Protein AF-A0A151S9Y1-F1 (afdb_monomer)

Secondary structure (DSSP, 8-state):
---SGGG-EEETTEEE---EEE-TTHHHHHHHHHHHHHHTT-S--HHHHHHHHHHHH--SHHHHHHHHHTTSEEESS-HHHHHHHHHHHHHHHHSPPP--S-S-HHHHHHHHHHHHHHHHHHHHHHHHHHHHHHHHHHHHHHHHHHHHHHHHHHHHHHHHHHS---SSS----S--------------

Foldseek 3Di:
DDDDLVQFDDDDHDTDAAADEDDPCVLVVLLVLQVVLVPPPDPDSSSLVNLVVVLVQQQDLVSQVVCVVVNSYHYPDRSVVVSVSSVVVCVVSVPPDPDDPDDDPVVVVVVVVVVVVVVVVVVVVVVVVVVVVVVVVVVVVVVVVVVVVVVVVVVVVVVPVVDDPPDPDDPPDPDDDDDDDDDDDDDD

Organism: Cajanus cajan (NCBI:txid3821)

Structure (mmCIF, N/CA/C/O backbone):
data_AF-A0A151S9Y1-F1
#
_entry.id   AF-A0A151S9Y1-F1
#
loop_
_atom_site.group_PDB
_atom_site.id
_atom_site.type_symbol
_atom_site.label_atom_id
_atom_site.label_alt_id
_atom_site.label_comp_id
_atom_site.label_asym_id
_atom_site.label_entity_id
_atom_site.label_seq_id
_atom_site.pdbx_PDB_ins_code
_atom_site.Cartn_x
_atom_site.Cartn_y
_atom_site.Cartn_z
_atom_site.occupancy
_atom_site.B_iso_or_equiv
_atom_site.auth_seq_id
_atom_site.auth_comp_id
_atom_site.auth_asym_id
_atom_site.auth_atom_id
_atom_site.pdbx_PDB_model_num
ATOM 1 N N . VAL A 1 1 ? -2.161 15.646 -21.518 1.00 41.97 1 VAL A N 1
ATOM 2 C CA . VAL A 1 1 ? -1.540 14.415 -20.974 1.00 41.97 1 VAL A CA 1
ATOM 3 C C . VAL A 1 1 ? -0.622 14.870 -19.864 1.00 41.97 1 VAL A C 1
ATOM 5 O O . VAL A 1 1 ? 0.488 15.2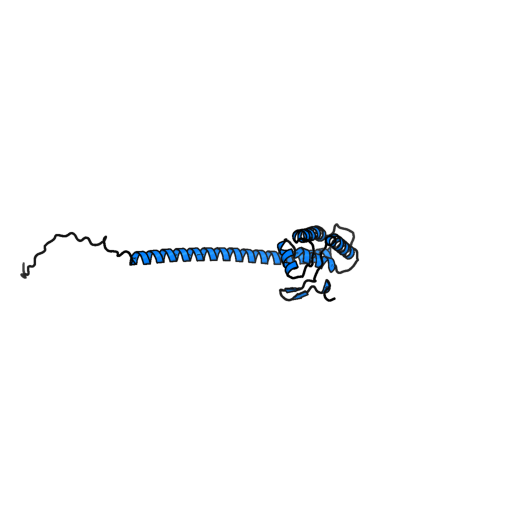87 -20.153 1.00 41.97 1 VAL A O 1
ATOM 8 N N . GLU A 1 2 ? -1.106 14.937 -18.629 1.00 46.38 2 GLU A N 1
ATOM 9 C CA . GLU A 1 2 ? -0.298 15.469 -17.529 1.00 46.38 2 GLU A CA 1
ATOM 10 C C . GLU A 1 2 ? -0.281 14.467 -16.382 1.00 46.38 2 GLU A C 1
ATOM 12 O O . GLU A 1 2 ? -1.310 14.202 -15.773 1.00 46.38 2 GLU A O 1
ATOM 17 N N . GLY A 1 3 ? 0.895 13.890 -16.128 1.00 56.66 3 GLY A N 1
ATOM 18 C CA . GLY A 1 3 ? 1.142 13.035 -14.968 1.00 56.66 3 GLY A CA 1
ATOM 19 C C . GLY A 1 3 ? 1.708 11.664 -15.320 1.00 56.66 3 GLY A C 1
ATOM 20 O O . GLY A 1 3 ? 0.972 10.690 -15.419 1.00 56.66 3 GLY A O 1
ATOM 21 N N . GLY A 1 4 ? 3.027 11.589 -15.518 1.00 68.38 4 GLY A N 1
ATOM 22 C CA . GLY A 1 4 ? 3.767 10.323 -15.505 1.00 68.38 4 GLY A CA 1
ATOM 23 C C . GLY A 1 4 ? 4.300 10.013 -14.103 1.00 68.38 4 GLY A C 1
ATOM 24 O O . GLY A 1 4 ? 3.941 10.663 -13.133 1.00 68.38 4 GLY A O 1
ATOM 25 N N . ILE A 1 5 ? 5.242 9.083 -13.971 1.00 70.38 5 ILE A N 1
ATOM 26 C CA . ILE A 1 5 ? 5.834 8.722 -12.661 1.00 70.38 5 ILE A CA 1
ATOM 27 C C . ILE A 1 5 ? 6.517 9.919 -11.964 1.00 70.38 5 ILE A C 1
ATOM 29 O O . ILE A 1 5 ? 6.645 9.948 -10.743 1.00 70.38 5 ILE A O 1
ATOM 33 N N . SER A 1 6 ? 6.898 10.946 -12.725 1.00 68.38 6 SER A N 1
ATOM 34 C CA . SER A 1 6 ? 7.419 12.219 -12.218 1.00 68.38 6 SER A CA 1
ATOM 35 C C . SER A 1 6 ? 6.385 13.097 -11.501 1.00 68.38 6 SER A C 1
ATOM 37 O O . SER A 1 6 ? 6.775 14.085 -10.883 1.00 68.38 6 SER A O 1
ATOM 39 N N . SER A 1 7 ? 5.089 12.774 -11.559 1.00 71.44 7 SER A N 1
ATOM 40 C CA . SER A 1 7 ? 4.048 13.514 -10.837 1.00 71.44 7 SER A CA 1
ATOM 41 C C . SER A 1 7 ? 3.841 13.040 -9.402 1.00 71.44 7 SER A C 1
ATOM 43 O O . SER A 1 7 ? 3.013 13.627 -8.709 1.00 71.44 7 SER A O 1
ATOM 45 N N . ILE A 1 8 ? 4.584 12.023 -8.943 1.00 77.19 8 ILE A N 1
ATOM 46 C CA . ILE A 1 8 ? 4.573 11.629 -7.533 1.00 77.19 8 ILE A CA 1
ATOM 47 C C . ILE A 1 8 ? 5.149 12.782 -6.711 1.00 77.19 8 ILE A C 1
ATOM 49 O O . ILE A 1 8 ? 6.334 13.104 -6.820 1.00 77.19 8 ILE A O 1
ATOM 53 N N . LYS A 1 9 ? 4.308 13.404 -5.886 1.00 79.00 9 LYS A N 1
ATOM 54 C CA . LYS A 1 9 ? 4.691 14.498 -4.987 1.00 79.00 9 LYS A CA 1
ATOM 55 C C . LYS A 1 9 ? 4.255 14.167 -3.571 1.00 79.00 9 LYS A C 1
ATOM 57 O O . LYS A 1 9 ? 3.211 13.553 -3.365 1.00 79.00 9 LYS A O 1
ATOM 62 N N . PHE A 1 10 ? 5.062 14.592 -2.613 1.00 79.75 10 PHE A N 1
ATOM 63 C CA . PHE A 1 10 ? 4.732 14.522 -1.201 1.00 79.75 10 PHE A CA 1
ATOM 64 C C . PHE A 1 10 ? 4.706 15.942 -0.660 1.00 79.75 10 PHE A C 1
ATOM 66 O O . PHE A 1 10 ? 5.723 16.631 -0.741 1.00 79.75 10 PHE A O 1
ATOM 73 N N . ASP A 1 11 ? 3.551 16.369 -0.166 1.00 83.31 11 ASP A N 1
ATOM 74 C CA . ASP A 1 11 ? 3.368 17.690 0.424 1.00 83.31 11 ASP A CA 1
ATOM 75 C C . ASP A 1 11 ? 2.753 17.527 1.810 1.00 83.31 11 ASP A C 1
ATOM 77 O O . ASP A 1 11 ? 1.651 16.996 1.937 1.00 83.31 11 ASP A O 1
ATOM 81 N N . GLU A 1 12 ? 3.511 17.913 2.837 1.00 81.38 12 GLU A N 1
ATOM 82 C CA . GLU A 1 12 ? 3.224 17.716 4.265 1.00 81.38 12 GLU A CA 1
ATOM 83 C C . GLU A 1 12 ? 2.801 16.280 4.644 1.00 81.38 12 GLU A C 1
ATOM 85 O O . GLU A 1 12 ? 3.632 15.478 5.076 1.00 81.38 12 GLU A O 1
ATOM 90 N N . PHE A 1 13 ? 1.513 15.963 4.479 1.00 76.38 13 PHE A N 1
ATOM 91 C CA . PHE A 1 13 ? 0.864 14.690 4.815 1.00 76.38 13 PHE A CA 1
ATOM 92 C C . PHE A 1 13 ? 0.061 14.082 3.649 1.00 76.38 13 PHE A C 1
ATOM 94 O O . PHE A 1 13 ? -0.611 13.067 3.829 1.00 76.38 13 PHE A O 1
ATOM 101 N N . ILE A 1 14 ? 0.120 14.679 2.455 1.00 79.25 14 ILE A N 1
ATOM 102 C CA . ILE A 1 14 ? -0.623 14.260 1.262 1.00 79.25 14 ILE A CA 1
ATOM 103 C C . ILE A 1 14 ? 0.356 13.692 0.228 1.00 79.25 14 ILE A C 1
ATOM 105 O O . ILE A 1 14 ? 1.333 14.334 -0.162 1.00 79.25 14 ILE A O 1
ATOM 109 N N . ILE A 1 15 ? 0.078 12.469 -0.233 1.00 83.81 15 ILE A N 1
ATOM 110 C CA . ILE A 1 15 ? 0.791 11.830 -1.345 1.00 83.81 15 ILE A CA 1
ATOM 111 C C . ILE A 1 15 ? -0.056 11.996 -2.607 1.00 83.81 15 ILE A C 1
ATOM 113 O O . ILE A 1 15 ? -1.175 11.492 -2.680 1.00 83.81 15 ILE A O 1
ATOM 117 N N . TYR A 1 16 ? 0.500 12.653 -3.622 1.00 83.00 16 TYR A N 1
ATOM 118 C CA . TYR A 1 16 ? -0.089 12.717 -4.956 1.00 83.00 16 TYR A CA 1
ATOM 119 C C . TYR A 1 16 ? 0.425 11.538 -5.774 1.00 83.00 16 TYR A C 1
ATOM 121 O O . TYR A 1 16 ? 1.632 11.418 -5.991 1.00 83.00 16 TYR A O 1
ATOM 129 N N . LEU A 1 17 ? -0.477 10.660 -6.211 1.00 86.56 17 LEU A N 1
ATOM 130 C CA . LEU A 1 17 ? -0.143 9.473 -6.997 1.00 86.56 17 LEU A CA 1
ATOM 131 C C . LEU A 1 17 ? -0.543 9.663 -8.465 1.00 86.56 17 LEU A C 1
ATOM 133 O O . LEU A 1 17 ? -1.569 10.284 -8.743 1.00 86.56 17 LEU A O 1
ATOM 137 N N . PRO A 1 18 ? 0.250 9.141 -9.416 1.00 84.44 18 PRO A N 1
ATOM 138 C CA . PRO A 1 18 ? -0.144 9.093 -10.812 1.00 84.44 18 PRO A CA 1
ATOM 139 C C . PRO A 1 18 ? -1.293 8.103 -10.985 1.00 84.44 18 PRO A C 1
ATOM 141 O O . PRO A 1 18 ? -1.332 7.056 -10.335 1.00 84.44 18 PRO A O 1
ATOM 144 N N . ARG A 1 19 ? -2.194 8.418 -11.914 1.00 87.31 19 ARG A N 1
ATOM 145 C CA . ARG A 1 19 ? -3.246 7.496 -12.331 1.00 87.31 19 ARG A CA 1
ATOM 146 C C . ARG A 1 19 ? -2.627 6.330 -13.101 1.00 87.31 19 ARG A C 1
ATOM 148 O O . ARG A 1 19 ? -1.861 6.555 -14.040 1.00 87.31 19 ARG A O 1
ATOM 155 N N . ILE A 1 20 ? -2.946 5.098 -12.710 1.00 88.38 20 ILE A N 1
ATOM 156 C CA . ILE A 1 20 ? -2.432 3.879 -13.341 1.00 88.38 20 ILE A CA 1
ATOM 157 C C . ILE A 1 20 ? -3.566 3.010 -13.883 1.00 88.38 20 ILE A C 1
ATOM 159 O O . ILE A 1 20 ? -4.546 2.741 -13.195 1.00 88.38 20 ILE A O 1
ATOM 163 N N . GLY A 1 21 ? -3.406 2.560 -15.127 1.00 89.88 21 GLY A N 1
ATOM 164 C CA . GLY A 1 21 ? -4.286 1.581 -15.757 1.00 89.88 21 GLY A CA 1
ATOM 165 C C . GLY A 1 21 ? -3.768 0.165 -15.522 1.00 89.88 21 GLY A C 1
ATOM 166 O O . GLY A 1 21 ? -2.607 -0.112 -15.835 1.00 89.88 21 GLY A O 1
ATOM 167 N N . LEU A 1 22 ? -4.609 -0.721 -14.987 1.00 90.19 22 LEU A N 1
ATOM 168 C CA . LEU A 1 22 ? -4.270 -2.126 -14.757 1.00 90.19 22 LEU A CA 1
ATOM 169 C C . LEU A 1 22 ? -5.153 -3.063 -15.582 1.00 90.19 22 LEU A C 1
ATOM 171 O O . LEU A 1 22 ? -6.367 -2.892 -15.687 1.00 90.19 22 LEU A O 1
ATOM 175 N N . ASP A 1 23 ? -4.502 -4.074 -16.142 1.00 87.94 23 ASP A N 1
ATOM 176 C CA . ASP A 1 23 ? -5.074 -5.150 -16.939 1.00 87.94 23 ASP A CA 1
ATOM 177 C C . ASP A 1 23 ? -4.396 -6.485 -16.574 1.00 87.94 23 ASP A C 1
ATOM 179 O O . ASP A 1 23 ? -3.378 -6.513 -15.877 1.00 87.94 23 ASP A O 1
ATOM 183 N N . VAL A 1 24 ? -4.939 -7.609 -17.048 1.00 82.19 24 VAL A N 1
ATOM 184 C CA . VAL A 1 24 ? -4.406 -8.964 -16.798 1.00 82.19 24 VAL A CA 1
ATOM 185 C C . VAL A 1 24 ? -2.940 -9.117 -17.210 1.00 82.19 24 VAL A C 1
ATOM 187 O O . VAL A 1 24 ? -2.223 -9.949 -16.662 1.00 82.19 24 VAL A O 1
ATOM 190 N N . THR A 1 25 ? -2.469 -8.307 -18.158 1.00 82.06 25 THR A N 1
ATOM 191 C CA . THR A 1 25 ? -1.080 -8.333 -18.643 1.00 82.06 25 THR A CA 1
ATOM 192 C C . THR A 1 25 ? -0.132 -7.422 -17.859 1.00 82.06 25 THR A C 1
ATOM 194 O O . THR A 1 25 ? 1.091 -7.544 -17.994 1.00 82.06 25 THR A O 1
ATOM 197 N N . SER A 1 26 ? -0.658 -6.527 -17.014 1.00 86.94 26 SER A N 1
ATOM 198 C CA . SER A 1 26 ? 0.129 -5.492 -16.334 1.00 86.94 26 SER A CA 1
ATOM 199 C C . SER A 1 26 ? 1.220 -6.069 -15.441 1.00 86.94 26 SER A C 1
ATOM 201 O O . SER A 1 26 ? 2.301 -5.493 -15.369 1.00 86.94 26 SER A O 1
ATOM 203 N N . GLU A 1 27 ? 0.992 -7.224 -14.813 1.00 84.81 27 GLU A N 1
ATOM 204 C CA . GLU A 1 27 ? 1.999 -7.871 -13.968 1.00 84.81 27 GLU A CA 1
ATOM 205 C C . GLU A 1 27 ? 3.284 -8.185 -14.750 1.00 84.81 27 GLU A C 1
ATOM 207 O O . GLU A 1 27 ? 4.391 -7.848 -14.320 1.00 84.81 27 GLU A O 1
ATOM 212 N N . MET A 1 28 ? 3.140 -8.784 -15.935 1.00 83.00 28 MET A N 1
ATOM 213 C CA . MET A 1 28 ? 4.271 -9.156 -16.788 1.00 83.00 28 MET A CA 1
ATOM 214 C C . MET A 1 28 ? 4.997 -7.914 -17.307 1.00 83.00 28 MET A C 1
ATOM 216 O O . MET A 1 28 ? 6.229 -7.863 -17.312 1.00 83.00 28 MET A O 1
ATOM 220 N N . VAL A 1 29 ? 4.235 -6.892 -17.708 1.00 86.81 29 VAL A N 1
ATOM 221 C CA . VAL A 1 29 ? 4.785 -5.620 -18.193 1.00 86.81 29 VAL A CA 1
ATOM 222 C C . VAL A 1 29 ? 5.583 -4.925 -17.091 1.00 86.81 29 VAL A C 1
ATOM 224 O O . VAL A 1 29 ? 6.720 -4.523 -17.329 1.00 86.81 29 VAL A O 1
ATOM 227 N N . ILE A 1 30 ? 5.042 -4.837 -15.872 1.00 88.94 30 ILE A N 1
ATOM 228 C CA . ILE A 1 30 ? 5.716 -4.196 -14.736 1.00 88.94 30 ILE A CA 1
ATOM 229 C C . ILE A 1 30 ? 7.015 -4.936 -14.391 1.00 88.94 30 ILE A C 1
ATOM 231 O O . ILE A 1 30 ? 8.050 -4.288 -14.238 1.00 88.94 30 ILE A O 1
ATOM 235 N N . ARG A 1 31 ? 7.010 -6.277 -14.342 1.00 83.38 31 ARG A N 1
ATOM 236 C CA . ARG A 1 31 ? 8.228 -7.076 -14.093 1.00 83.38 31 ARG A CA 1
ATOM 237 C C . ARG A 1 31 ? 9.298 -6.840 -15.161 1.00 83.38 31 ARG A C 1
ATOM 239 O O . ARG A 1 31 ? 10.462 -6.628 -14.824 1.00 83.38 31 ARG A O 1
ATOM 246 N N . ASN A 1 32 ? 8.908 -6.816 -16.435 1.00 87.38 32 ASN A N 1
ATOM 247 C CA . ASN A 1 32 ? 9.828 -6.544 -17.541 1.00 87.38 32 ASN A CA 1
ATOM 248 C C . ASN A 1 32 ? 10.407 -5.127 -17.477 1.00 87.38 32 ASN A C 1
ATOM 250 O O . ASN A 1 32 ? 11.598 -4.945 -17.720 1.00 87.38 32 ASN A O 1
ATOM 254 N N . LEU A 1 33 ? 9.597 -4.131 -17.113 1.00 86.31 33 LEU A N 1
ATOM 255 C CA . LEU A 1 33 ? 10.050 -2.747 -16.964 1.00 86.31 33 LEU A CA 1
ATOM 256 C C . LEU A 1 33 ? 11.007 -2.578 -15.778 1.00 86.31 33 LEU A C 1
ATOM 258 O O . LEU A 1 33 ? 12.032 -1.913 -15.921 1.00 86.31 33 LEU A O 1
ATOM 262 N N . VAL A 1 34 ? 10.733 -3.226 -14.641 1.00 82.88 34 VAL A N 1
ATOM 263 C CA . VAL A 1 34 ? 11.659 -3.258 -13.495 1.00 82.88 34 VAL A CA 1
ATOM 264 C C . VAL A 1 34 ? 12.979 -3.933 -13.883 1.00 82.88 34 VAL A C 1
ATOM 266 O O . VAL A 1 34 ? 14.050 -3.405 -13.582 1.00 82.88 34 VAL A O 1
ATOM 269 N N . ALA A 1 35 ? 12.926 -5.062 -14.595 1.00 79.62 35 ALA A N 1
ATOM 270 C CA . ALA A 1 35 ? 14.121 -5.753 -15.073 1.00 79.62 35 ALA A CA 1
ATOM 271 C C . ALA A 1 35 ? 14.925 -4.882 -16.051 1.00 79.62 35 ALA A C 1
ATOM 273 O O . ALA A 1 35 ? 16.132 -4.717 -15.876 1.00 79.62 35 ALA A O 1
ATOM 274 N N . TYR A 1 36 ? 14.262 -4.261 -17.028 1.00 83.12 36 TYR A N 1
ATOM 275 C CA . TYR A 1 36 ? 14.890 -3.340 -17.974 1.00 83.12 36 TYR A CA 1
ATOM 276 C C . TYR A 1 36 ? 15.584 -2.177 -17.260 1.00 83.12 36 TYR A C 1
ATOM 278 O O . TYR A 1 36 ? 16.735 -1.862 -17.565 1.00 83.12 36 TYR A O 1
ATOM 286 N N . GLU A 1 37 ? 14.925 -1.571 -16.270 1.00 80.62 37 GLU A N 1
ATOM 287 C CA . GLU A 1 37 ? 15.507 -0.485 -15.483 1.00 80.62 37 GLU A CA 1
ATOM 288 C C . GLU A 1 37 ? 16.710 -0.957 -14.654 1.00 80.62 37 GLU A C 1
ATOM 290 O O . GLU A 1 37 ? 17.696 -0.235 -14.558 1.00 80.62 37 GLU A O 1
ATOM 295 N N . SER A 1 38 ? 16.674 -2.181 -14.118 1.00 76.69 38 SER A N 1
ATOM 296 C CA . SER A 1 38 ? 17.791 -2.766 -13.361 1.00 76.69 38 SER A CA 1
ATOM 297 C C . SER A 1 38 ? 19.011 -3.122 -14.222 1.00 76.69 38 SER A C 1
ATOM 299 O O . SER A 1 38 ? 20.144 -3.085 -13.741 1.00 76.69 38 SER A O 1
ATOM 301 N N . LEU A 1 39 ? 18.785 -3.472 -15.494 1.00 75.69 39 LEU A N 1
ATOM 302 C CA . LEU A 1 39 ? 19.830 -3.834 -16.457 1.00 75.69 39 LEU A CA 1
ATOM 303 C C . LEU A 1 39 ? 20.421 -2.606 -17.147 1.00 75.69 39 LEU A C 1
ATOM 305 O O . LEU A 1 39 ? 21.605 -2.574 -17.496 1.00 75.69 39 LEU A O 1
ATOM 309 N N . THR A 1 40 ? 19.600 -1.577 -17.331 1.00 75.25 40 THR A N 1
ATOM 310 C CA . THR A 1 40 ? 20.068 -0.270 -17.762 1.00 75.25 40 THR A CA 1
ATOM 311 C C . THR A 1 40 ? 20.925 0.279 -16.626 1.00 75.25 40 THR A C 1
ATOM 313 O O . THR A 1 40 ? 20.455 0.395 -15.503 1.00 75.25 40 THR A O 1
ATOM 316 N N . LYS A 1 41 ? 22.197 0.620 -16.875 1.00 59.56 41 LYS A N 1
ATOM 317 C CA . LYS A 1 41 ? 23.108 1.218 -15.870 1.00 59.56 41 LYS A CA 1
ATOM 318 C C . LYS A 1 41 ? 22.689 2.649 -15.477 1.00 59.56 41 LYS A C 1
ATOM 320 O O . LYS A 1 41 ? 23.529 3.543 -15.367 1.00 59.56 41 LYS A O 1
ATOM 325 N N . SER A 1 42 ? 21.392 2.903 -15.330 1.00 59.38 42 SER A N 1
ATOM 326 C CA . SER A 1 42 ? 20.859 4.155 -14.837 1.00 59.38 42 SER A CA 1
ATOM 327 C C . SER A 1 42 ? 21.166 4.241 -13.341 1.00 59.38 42 SER A C 1
ATOM 329 O O . SER A 1 42 ? 21.026 3.291 -12.574 1.00 59.38 42 SER A O 1
ATOM 331 N N . ASN A 1 43 ? 21.625 5.407 -12.896 1.00 57.47 43 ASN A N 1
ATOM 332 C CA . ASN A 1 43 ? 21.897 5.633 -11.475 1.00 57.47 43 ASN A CA 1
ATOM 333 C C . ASN A 1 43 ? 20.606 5.824 -10.652 1.00 57.47 43 ASN A C 1
ATOM 335 O O . ASN A 1 43 ? 20.680 6.060 -9.445 1.00 57.47 43 ASN A O 1
ATOM 339 N N . CYS A 1 44 ? 19.431 5.762 -11.287 1.00 66.25 44 CYS A N 1
ATOM 340 C CA . CYS A 1 44 ? 18.149 6.058 -10.667 1.00 66.25 44 CYS A CA 1
ATOM 341 C C . CYS A 1 44 ? 17.087 5.053 -11.124 1.00 66.25 44 CYS A C 1
ATOM 343 O O . CYS A 1 44 ? 16.671 5.077 -12.278 1.00 66.25 44 CYS A O 1
ATOM 345 N N . LEU A 1 45 ? 16.652 4.200 -10.193 1.00 75.31 45 LEU A N 1
ATOM 346 C CA . LEU A 1 45 ? 15.564 3.238 -10.382 1.00 75.31 45 LEU A CA 1
ATOM 347 C C . LEU A 1 45 ? 14.217 3.910 -10.061 1.00 75.31 45 LEU A C 1
ATOM 349 O O . LEU A 1 45 ? 13.637 3.693 -8.994 1.00 75.31 45 LEU A O 1
ATOM 353 N N . ILE A 1 46 ? 13.799 4.848 -10.908 1.00 77.94 46 ILE A N 1
ATOM 354 C CA . ILE A 1 46 ? 12.609 5.684 -10.696 1.00 77.94 46 ILE A CA 1
ATOM 355 C C . ILE A 1 46 ? 11.343 4.827 -10.794 1.00 77.94 46 ILE A C 1
ATOM 357 O O . ILE A 1 46 ? 10.452 4.953 -9.952 1.00 77.94 46 ILE A O 1
ATOM 361 N N . PHE A 1 47 ? 11.286 3.929 -11.777 1.00 82.06 47 PHE A N 1
ATOM 362 C CA . PHE A 1 47 ? 10.153 3.040 -12.007 1.00 82.06 47 PHE A CA 1
ATOM 363 C C . PHE A 1 47 ? 10.044 1.972 -10.913 1.00 82.06 47 PHE A C 1
ATOM 365 O O . PHE A 1 47 ? 8.988 1.793 -10.313 1.00 82.06 47 PHE A O 1
ATOM 372 N N . ALA A 1 48 ? 11.140 1.301 -10.561 1.00 81.88 48 ALA A N 1
ATOM 373 C CA . ALA A 1 48 ? 11.115 0.286 -9.510 1.00 81.88 48 ALA A CA 1
ATOM 374 C C . ALA A 1 48 ? 10.717 0.878 -8.147 1.00 81.88 48 ALA A C 1
ATOM 376 O O . ALA A 1 48 ? 10.025 0.229 -7.362 1.00 81.88 48 ALA A O 1
ATOM 377 N N . ARG A 1 49 ? 11.108 2.128 -7.859 1.00 82.44 49 ARG A N 1
ATOM 378 C CA . ARG A 1 49 ? 10.689 2.831 -6.635 1.00 82.44 49 ARG A CA 1
ATOM 379 C C . ARG A 1 49 ? 9.208 3.186 -6.634 1.00 82.44 49 ARG A C 1
ATOM 381 O O . ARG A 1 49 ? 8.590 3.070 -5.579 1.00 82.44 49 ARG A O 1
ATOM 388 N N . SER A 1 50 ? 8.636 3.591 -7.769 1.00 83.31 50 SER A N 1
ATOM 389 C CA . SER A 1 50 ? 7.197 3.865 -7.840 1.00 83.31 50 SER A CA 1
ATOM 390 C C . SER A 1 50 ? 6.379 2.584 -7.687 1.00 83.31 50 SER A C 1
ATOM 392 O O . SER A 1 50 ? 5.425 2.570 -6.916 1.00 83.31 50 SER A O 1
ATOM 394 N N . VAL A 1 51 ? 6.803 1.481 -8.309 1.00 86.94 51 VAL A N 1
ATOM 395 C CA . VAL A 1 51 ? 6.176 0.162 -8.119 1.00 86.94 51 VAL A CA 1
ATOM 396 C C . VAL A 1 51 ? 6.267 -0.270 -6.657 1.00 86.94 51 VAL A C 1
ATOM 398 O O . VAL A 1 51 ? 5.263 -0.665 -6.073 1.00 86.94 51 VAL A O 1
ATOM 401 N N . LYS A 1 52 ? 7.437 -0.121 -6.022 1.00 85.25 52 LYS A N 1
ATOM 402 C CA . LYS A 1 52 ? 7.621 -0.452 -4.602 1.00 85.25 52 LYS A CA 1
ATOM 403 C C . LYS A 1 52 ? 6.733 0.387 -3.680 1.00 85.25 52 LYS A C 1
ATOM 405 O O . LYS A 1 52 ? 6.234 -0.142 -2.692 1.00 85.25 52 LYS A O 1
ATOM 410 N N . LEU A 1 53 ? 6.526 1.667 -4.000 1.00 86.38 53 LEU A N 1
ATOM 411 C CA . LEU A 1 53 ? 5.582 2.526 -3.285 1.00 86.38 53 LEU A CA 1
ATOM 412 C C . LEU A 1 53 ? 4.147 2.001 -3.433 1.00 86.38 53 LEU A C 1
ATOM 414 O O . LEU A 1 53 ? 3.465 1.839 -2.428 1.00 86.38 53 LEU A O 1
ATOM 418 N N . MET A 1 54 ? 3.708 1.666 -4.649 1.00 88.00 54 MET A N 1
ATOM 419 C CA . MET A 1 54 ? 2.363 1.120 -4.877 1.00 88.00 54 MET A CA 1
ATOM 420 C C . MET A 1 54 ? 2.155 -0.226 -4.163 1.00 88.00 54 MET A C 1
ATOM 422 O O . MET A 1 54 ? 1.144 -0.396 -3.490 1.00 88.00 54 MET A O 1
ATOM 426 N N . CYS A 1 55 ? 3.139 -1.135 -4.189 1.00 87.50 55 CYS A N 1
ATOM 427 C CA . CYS A 1 55 ? 3.106 -2.391 -3.419 1.00 87.50 55 CYS A CA 1
ATOM 428 C C . CYS A 1 55 ? 3.144 -2.187 -1.891 1.00 87.50 55 CYS A C 1
ATOM 430 O O . CYS A 1 55 ? 2.897 -3.124 -1.132 1.00 87.50 55 CYS A O 1
ATOM 432 N N . ALA A 1 56 ? 3.557 -1.010 -1.415 1.00 86.69 56 ALA A N 1
ATOM 433 C CA . ALA A 1 56 ? 3.522 -0.672 0.005 1.00 86.69 56 ALA A CA 1
ATOM 434 C C . ALA A 1 56 ? 2.163 -0.097 0.421 1.00 86.69 56 ALA A C 1
ATOM 436 O O . ALA A 1 56 ? 1.770 -0.274 1.570 1.00 86.69 56 ALA A O 1
ATOM 437 N N . LEU A 1 57 ? 1.464 0.571 -0.501 1.00 88.19 57 LEU A N 1
ATOM 438 C CA . LEU A 1 57 ? 0.122 1.113 -0.286 1.00 88.19 57 LEU A CA 1
ATOM 439 C C . LEU A 1 57 ? -0.969 0.047 -0.429 1.00 88.19 57 LEU A C 1
ATOM 441 O O . LEU A 1 57 ? -1.979 0.126 0.256 1.00 88.19 57 LEU A O 1
ATOM 445 N N . ILE A 1 58 ? -0.770 -0.932 -1.314 1.00 90.12 58 ILE A N 1
ATOM 446 C CA . ILE A 1 58 ? -1.739 -1.989 -1.609 1.00 90.12 58 ILE A CA 1
ATOM 447 C C . ILE A 1 58 ? -1.322 -3.257 -0.872 1.00 90.12 58 ILE A C 1
ATOM 449 O O . ILE A 1 58 ? -0.418 -3.963 -1.320 1.00 90.12 58 ILE A O 1
ATOM 453 N N . ASN A 1 59 ? -1.968 -3.540 0.258 1.00 83.19 59 ASN A N 1
ATOM 454 C CA . ASN A 1 59 ? -1.740 -4.760 1.034 1.00 83.19 59 ASN A CA 1
ATOM 455 C C . ASN A 1 59 ? -3.004 -5.631 1.129 1.00 83.19 59 ASN A C 1
ATOM 457 O O . ASN A 1 59 ? -2.917 -6.849 1.267 1.00 83.19 59 ASN A O 1
ATOM 461 N N . THR A 1 60 ? -4.176 -5.006 1.049 1.00 87.75 60 THR A N 1
ATOM 462 C CA . THR A 1 60 ? -5.492 -5.630 1.195 1.00 87.75 60 THR A CA 1
ATOM 463 C C . THR A 1 60 ? -6.409 -5.290 0.019 1.00 87.75 60 THR A C 1
ATOM 465 O O . THR A 1 60 ? -6.126 -4.398 -0.785 1.00 87.75 60 THR A O 1
ATOM 468 N N . VAL A 1 61 ? -7.525 -6.013 -0.101 1.00 91.12 61 VAL A N 1
ATOM 469 C CA . VAL A 1 61 ? -8.543 -5.751 -1.134 1.00 91.12 61 VAL A CA 1
ATOM 470 C C . VAL A 1 61 ? -9.229 -4.404 -0.873 1.00 91.12 61 VAL A C 1
ATOM 472 O O . VAL A 1 61 ? -9.609 -3.696 -1.806 1.00 91.12 61 VAL A O 1
ATOM 475 N N . GLU A 1 62 ? -9.330 -4.014 0.396 1.00 92.31 62 GLU A N 1
ATOM 476 C CA . GLU A 1 62 ? -9.844 -2.727 0.848 1.00 92.31 62 GLU A CA 1
ATOM 477 C C . GLU A 1 62 ? -8.965 -1.565 0.369 1.00 92.31 62 GLU A C 1
ATOM 479 O O . GLU A 1 62 ? -9.498 -0.551 -0.088 1.00 92.31 62 GLU A O 1
ATOM 484 N N . ASP A 1 63 ? -7.637 -1.729 0.389 1.00 91.62 63 ASP A N 1
ATOM 485 C CA . ASP A 1 63 ? -6.700 -0.722 -0.127 1.00 91.62 63 ASP A CA 1
ATOM 486 C C . ASP A 1 63 ? -6.895 -0.510 -1.634 1.00 91.62 63 ASP A C 1
ATOM 488 O O . ASP A 1 63 ? -6.927 0.626 -2.114 1.00 91.62 63 ASP A O 1
ATOM 492 N N . VAL A 1 64 ? -7.083 -1.602 -2.386 1.00 92.00 64 VAL A N 1
ATOM 493 C CA . VAL A 1 64 ? -7.389 -1.536 -3.823 1.00 92.00 64 VAL A CA 1
ATOM 494 C C . VAL A 1 64 ? -8.689 -0.781 -4.049 1.00 92.00 64 VAL A C 1
ATOM 496 O O . VAL A 1 64 ? -8.725 0.137 -4.865 1.00 92.00 64 VAL A O 1
ATOM 499 N N . LYS A 1 65 ? -9.741 -1.135 -3.307 1.00 93.69 65 LYS A N 1
ATOM 500 C CA . LYS A 1 65 ? -11.048 -0.490 -3.431 1.00 93.69 65 LYS A CA 1
ATOM 501 C C . LYS A 1 65 ? -10.947 1.017 -3.194 1.00 93.69 65 LYS A C 1
ATOM 503 O O . LYS A 1 65 ? -11.444 1.788 -4.005 1.00 93.69 65 LYS A O 1
ATOM 508 N N . LEU A 1 66 ? -10.231 1.441 -2.152 1.00 93.56 66 LEU A N 1
ATOM 509 C CA . LEU A 1 66 ? -10.025 2.858 -1.852 1.00 93.56 66 LEU A CA 1
ATOM 510 C C . LEU A 1 66 ? -9.300 3.590 -2.991 1.00 93.56 66 LEU A C 1
ATOM 512 O O . LEU A 1 66 ? -9.669 4.709 -3.339 1.00 93.56 66 LEU A O 1
ATOM 516 N N . LEU A 1 67 ? -8.272 2.979 -3.581 1.00 92.06 67 LEU A N 1
ATOM 517 C CA . LEU A 1 67 ? -7.509 3.588 -4.675 1.00 92.06 67 LEU A CA 1
ATOM 518 C C . LEU A 1 67 ? -8.281 3.615 -6.003 1.00 92.06 67 LEU A C 1
ATOM 520 O O . LEU A 1 67 ? -8.066 4.527 -6.806 1.00 92.06 67 LEU A O 1
ATOM 524 N N . VAL A 1 68 ? -9.182 2.657 -6.225 1.00 92.25 68 VAL A N 1
ATOM 525 C CA . VAL A 1 68 ? -10.126 2.658 -7.354 1.00 92.25 68 VAL A CA 1
ATOM 526 C C . VAL A 1 68 ? -11.182 3.747 -7.165 1.00 92.25 68 VAL A C 1
ATOM 528 O O . VAL A 1 68 ? -11.394 4.546 -8.074 1.00 92.25 68 VAL A O 1
ATOM 531 N N . ASP A 1 69 ? -11.769 3.858 -5.970 1.00 93.38 69 ASP A N 1
ATOM 532 C CA . ASP A 1 69 ? -12.769 4.885 -5.635 1.00 93.38 69 ASP A CA 1
ATOM 533 C C . ASP A 1 69 ? -12.197 6.312 -5.753 1.00 93.38 69 ASP A C 1
ATOM 535 O O . ASP A 1 69 ? -12.914 7.264 -6.055 1.00 93.38 69 ASP A O 1
ATOM 539 N N . ARG A 1 70 ? -10.887 6.472 -5.523 1.00 89.69 70 ARG A N 1
ATOM 540 C CA . ARG A 1 70 ? -10.145 7.735 -5.691 1.00 89.69 70 ARG A CA 1
ATOM 541 C C . ARG A 1 70 ? -9.658 7.979 -7.126 1.00 89.69 70 ARG A C 1
ATOM 543 O O . ARG A 1 70 ? -8.913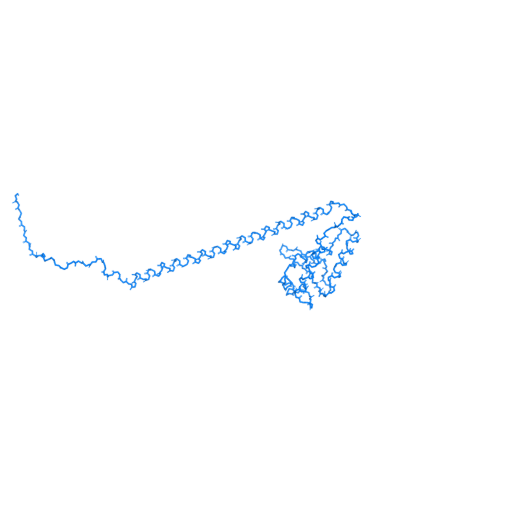 8.931 -7.340 1.00 89.69 70 ARG A O 1
ATOM 550 N N . GLU A 1 71 ? -10.030 7.122 -8.078 1.00 89.56 71 GLU A N 1
ATOM 551 C CA . GLU A 1 71 ? -9.627 7.162 -9.494 1.00 89.56 71 GLU A CA 1
ATOM 552 C C . GLU A 1 71 ? -8.107 7.094 -9.737 1.00 89.56 71 GLU A C 1
ATOM 554 O O . GLU A 1 71 ? -7.624 7.408 -10.827 1.00 89.56 71 GLU A O 1
ATOM 559 N N . ILE A 1 72 ? -7.337 6.650 -8.739 1.00 89.75 72 ILE A N 1
ATOM 560 C CA . ILE A 1 72 ? -5.885 6.455 -8.849 1.00 89.75 72 ILE A CA 1
ATOM 561 C C . ILE A 1 72 ? -5.600 5.174 -9.635 1.00 89.75 72 ILE A C 1
ATOM 563 O O . ILE A 1 72 ? -4.680 5.143 -10.452 1.00 89.75 72 ILE A O 1
ATOM 567 N N . ILE A 1 73 ? -6.399 4.127 -9.416 1.00 91.81 73 ILE A N 1
ATOM 568 C CA . ILE A 1 73 ? -6.329 2.874 -10.170 1.00 91.81 73 ILE A CA 1
ATOM 569 C C . ILE A 1 73 ? -7.544 2.776 -11.084 1.00 91.81 73 ILE A C 1
ATOM 571 O O . ILE A 1 73 ? -8.680 2.720 -10.626 1.00 91.81 73 ILE A O 1
ATOM 575 N N . GLU A 1 74 ? -7.293 2.702 -12.385 1.00 92.31 74 GLU A N 1
ATOM 576 C CA . GLU A 1 74 ? -8.302 2.396 -13.390 1.00 92.31 74 GLU A CA 1
ATOM 577 C C . GLU A 1 74 ? -8.131 0.941 -13.830 1.00 92.31 74 GLU A C 1
ATOM 579 O O . GLU A 1 74 ? -7.097 0.554 -14.371 1.00 92.31 74 GLU A O 1
ATOM 584 N N . THR A 1 75 ? -9.129 0.103 -13.566 1.00 89.06 75 THR A N 1
ATOM 585 C CA . THR A 1 75 ? -9.053 -1.336 -13.831 1.00 89.06 75 THR A CA 1
ATOM 586 C C . THR A 1 75 ? -10.409 -1.879 -14.262 1.00 89.06 75 THR A C 1
ATOM 588 O O . THR A 1 75 ? -11.453 -1.396 -13.828 1.00 89.06 75 THR A O 1
ATOM 591 N N . LYS A 1 76 ? -10.391 -2.897 -15.127 1.00 88.25 76 LYS A N 1
ATOM 592 C CA . LYS A 1 76 ? -11.569 -3.722 -15.457 1.00 88.25 76 LYS A CA 1
ATOM 593 C C . LYS A 1 76 ? -11.582 -5.049 -14.687 1.00 88.25 76 LYS A C 1
ATOM 595 O O . LYS A 1 76 ? -12.474 -5.867 -14.893 1.00 88.25 76 LYS A O 1
ATOM 600 N N . LEU A 1 77 ? -10.568 -5.282 -13.855 1.00 87.88 77 LEU A N 1
ATOM 601 C CA . LEU A 1 77 ? -10.391 -6.495 -13.061 1.00 87.88 77 LEU A CA 1
ATOM 602 C C . LEU A 1 77 ? -11.095 -6.361 -11.710 1.00 87.88 77 LEU A C 1
ATOM 604 O O . LEU A 1 77 ? -11.324 -5.250 -11.234 1.00 87.88 77 LEU A O 1
ATOM 608 N N . SER A 1 78 ? -11.387 -7.494 -11.067 1.00 90.56 78 SER A N 1
ATOM 609 C CA . SER A 1 78 ? -11.878 -7.471 -9.691 1.00 90.56 78 SER A CA 1
ATOM 610 C C . SER A 1 78 ? -10.785 -6.998 -8.729 1.00 90.56 78 SER A C 1
ATOM 612 O O . SER A 1 78 ? -9.587 -7.159 -8.993 1.00 90.56 78 SER A O 1
ATOM 614 N N . ASN A 1 79 ? -11.193 -6.430 -7.594 1.00 90.62 79 ASN A N 1
ATOM 615 C CA . ASN A 1 79 ? -10.262 -5.890 -6.603 1.00 90.62 79 ASN A CA 1
ATOM 616 C C . ASN A 1 79 ? -9.323 -6.974 -6.043 1.00 90.62 79 ASN A C 1
ATOM 618 O O . ASN A 1 79 ? -8.160 -6.701 -5.755 1.00 90.62 79 ASN A O 1
ATOM 622 N N . GLU A 1 80 ? -9.800 -8.216 -5.947 1.00 89.56 80 GLU A N 1
ATOM 623 C CA . GLU A 1 80 ? -9.031 -9.374 -5.483 1.00 89.56 80 GLU A CA 1
ATOM 624 C C . GLU A 1 80 ? -7.900 -9.716 -6.453 1.00 89.56 80 GLU A C 1
ATOM 626 O O . GLU A 1 80 ? -6.774 -9.958 -6.023 1.00 89.56 80 GLU A O 1
ATOM 631 N N . VAL A 1 81 ? -8.174 -9.695 -7.762 1.00 87.50 81 VAL A N 1
ATOM 632 C CA . VAL A 1 81 ? -7.161 -9.959 -8.796 1.00 87.50 81 VAL A CA 1
ATOM 633 C C . VAL A 1 81 ? -6.089 -8.873 -8.780 1.00 87.50 81 VAL A C 1
ATOM 635 O O . VAL A 1 81 ? -4.901 -9.171 -8.887 1.00 87.50 81 VAL A O 1
ATOM 638 N N . VAL A 1 82 ? -6.482 -7.612 -8.589 1.00 88.94 82 VAL A N 1
ATOM 639 C CA . VAL A 1 82 ? -5.530 -6.499 -8.475 1.00 88.94 82 VAL A CA 1
ATOM 640 C C . VAL A 1 82 ? -4.673 -6.630 -7.212 1.00 88.94 82 VAL A C 1
ATOM 642 O O . VAL A 1 82 ? -3.457 -6.459 -7.284 1.00 88.94 82 VAL A O 1
ATOM 645 N N . ALA A 1 83 ? -5.264 -6.989 -6.070 1.00 89.44 83 ALA A N 1
ATOM 646 C CA . ALA A 1 83 ? -4.507 -7.238 -4.843 1.00 89.44 83 ALA A CA 1
ATOM 647 C C . ALA A 1 83 ? -3.510 -8.398 -5.024 1.00 89.44 83 ALA A C 1
ATOM 649 O O . ALA A 1 83 ? -2.347 -8.287 -4.638 1.00 89.44 83 ALA A O 1
ATOM 650 N N . GLN A 1 84 ? -3.930 -9.487 -5.677 1.00 87.12 84 GLN A N 1
ATOM 651 C CA . GLN A 1 84 ? -3.055 -10.617 -6.009 1.00 87.12 84 GLN A CA 1
ATOM 652 C C . GLN A 1 84 ? -1.905 -10.216 -6.939 1.00 87.12 84 GLN A C 1
ATOM 654 O O . GLN A 1 84 ? -0.772 -10.631 -6.701 1.00 87.12 84 GLN A O 1
ATOM 659 N N . LEU A 1 85 ? -2.162 -9.368 -7.939 1.00 88.94 85 LEU A N 1
ATOM 660 C CA . LEU A 1 85 ? -1.132 -8.832 -8.832 1.00 88.94 85 LEU A CA 1
ATOM 661 C C . LEU A 1 85 ? -0.045 -8.098 -8.037 1.00 88.94 85 LEU A C 1
ATOM 663 O O . LEU A 1 85 ? 1.142 -8.380 -8.209 1.00 88.94 85 LEU A O 1
ATOM 667 N N . PHE A 1 86 ? -0.423 -7.188 -7.134 1.00 87.25 86 PHE A N 1
ATOM 668 C CA . PHE A 1 86 ? 0.556 -6.451 -6.325 1.00 87.25 86 PHE A CA 1
ATOM 669 C C . PHE A 1 86 ? 1.269 -7.334 -5.298 1.00 87.25 86 PHE A C 1
ATOM 671 O O . PHE A 1 86 ? 2.462 -7.132 -5.063 1.00 87.25 86 PHE A O 1
ATOM 678 N N . ASN A 1 87 ? 0.598 -8.352 -4.756 1.00 84.31 87 ASN A N 1
ATOM 679 C CA . ASN A 1 87 ? 1.234 -9.360 -3.908 1.00 84.31 87 ASN A CA 1
ATOM 680 C C . ASN A 1 87 ? 2.303 -10.153 -4.679 1.00 84.31 87 ASN A C 1
ATOM 682 O O . ASN A 1 87 ? 3.429 -10.285 -4.199 1.00 84.31 87 ASN A O 1
ATOM 686 N N . GLY A 1 88 ? 2.005 -10.581 -5.911 1.00 79.56 88 GLY A N 1
ATOM 687 C CA . GLY A 1 88 ? 2.975 -11.239 -6.791 1.00 79.56 88 GLY A CA 1
ATOM 688 C C . GLY A 1 88 ? 4.151 -10.329 -7.171 1.00 79.56 88 GLY A C 1
ATOM 689 O O . GLY A 1 88 ? 5.306 -10.764 -7.191 1.00 79.56 88 GLY A O 1
ATOM 690 N N . LEU A 1 89 ? 3.891 -9.037 -7.405 1.00 80.88 89 LEU A N 1
ATOM 691 C CA . LEU A 1 89 ? 4.946 -8.044 -7.636 1.00 80.88 89 LEU A CA 1
ATOM 69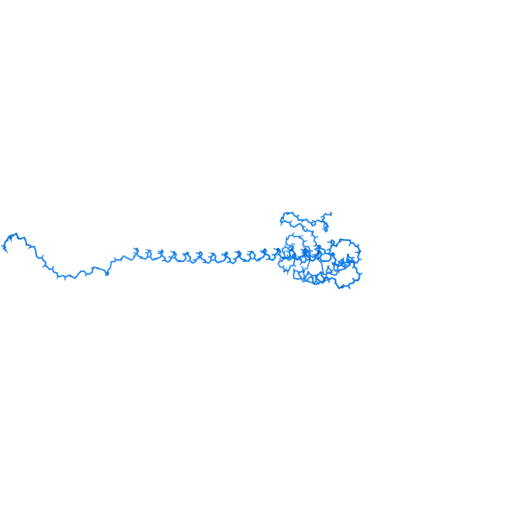2 C C . LEU A 1 89 ? 5.827 -7.843 -6.399 1.00 80.88 89 LEU A C 1
ATOM 694 O O . LEU A 1 89 ? 7.046 -7.721 -6.536 1.00 80.88 89 LEU A O 1
ATOM 698 N N . ARG A 1 90 ? 5.245 -7.833 -5.197 1.00 77.69 90 ARG A N 1
ATOM 699 C CA . ARG A 1 90 ? 5.969 -7.632 -3.936 1.00 77.69 90 ARG A CA 1
ATOM 700 C C . ARG A 1 90 ? 7.036 -8.694 -3.717 1.00 77.69 90 ARG A C 1
ATOM 702 O O . ARG A 1 90 ? 8.168 -8.337 -3.403 1.00 77.69 90 ARG A O 1
ATOM 709 N N . GLU A 1 91 ? 6.716 -9.961 -3.969 1.00 68.06 91 GLU A N 1
ATOM 710 C CA . GLU A 1 91 ? 7.689 -11.057 -3.891 1.00 68.06 91 GLU A CA 1
ATOM 711 C C . GLU A 1 91 ? 8.879 -10.827 -4.830 1.00 68.06 91 GLU A C 1
ATOM 713 O O . GLU A 1 91 ? 10.023 -10.998 -4.423 1.00 68.06 91 GLU A O 1
ATOM 718 N N . SER A 1 92 ? 8.626 -10.354 -6.055 1.00 62.75 92 SER A N 1
ATOM 719 C CA . SER A 1 92 ? 9.681 -10.106 -7.048 1.00 62.75 92 SER A CA 1
ATOM 720 C C . SER A 1 92 ? 10.540 -8.863 -6.771 1.00 62.75 92 SER A C 1
ATOM 722 O O . SER A 1 92 ? 11.706 -8.816 -7.163 1.00 62.75 92 SER A O 1
ATOM 724 N N . VAL A 1 93 ? 9.980 -7.856 -6.092 1.00 60.75 93 VAL A N 1
ATOM 725 C CA . VAL A 1 93 ? 10.638 -6.569 -5.800 1.00 60.75 93 VAL A CA 1
ATOM 726 C C . VAL A 1 93 ? 11.379 -6.587 -4.456 1.00 60.75 93 VAL A C 1
ATOM 728 O O . VAL A 1 93 ? 12.380 -5.881 -4.304 1.00 60.75 93 VAL A O 1
ATOM 731 N N . ASP A 1 94 ? 10.916 -7.370 -3.474 1.00 55.19 94 ASP A N 1
ATOM 732 C CA . ASP A 1 94 ? 11.605 -7.559 -2.186 1.00 55.19 94 ASP A CA 1
ATOM 733 C C . ASP A 1 94 ? 12.667 -8.666 -2.218 1.00 55.19 94 ASP A C 1
ATOM 735 O O . ASP A 1 94 ? 13.565 -8.657 -1.372 1.00 55.19 94 ASP A O 1
ATOM 739 N N . THR A 1 95 ? 12.677 -9.538 -3.233 1.00 43.31 95 THR A N 1
ATOM 740 C CA . THR A 1 95 ? 13.893 -10.276 -3.602 1.00 43.31 95 THR A CA 1
ATOM 741 C C . THR A 1 95 ? 14.922 -9.317 -4.202 1.00 43.31 95 THR A C 1
ATOM 743 O O . THR A 1 95 ? 15.129 -9.241 -5.411 1.00 43.31 95 THR A O 1
ATOM 746 N N . GLY A 1 96 ? 15.569 -8.555 -3.319 1.00 40.41 96 GLY A N 1
ATOM 747 C CA . GLY A 1 96 ? 16.814 -7.854 -3.595 1.00 40.41 96 GLY A CA 1
ATOM 748 C C . GLY A 1 96 ? 17.919 -8.819 -4.057 1.00 40.41 96 GLY A C 1
ATOM 749 O O . GLY A 1 96 ? 17.804 -10.038 -3.924 1.00 40.41 96 GLY A O 1
ATOM 750 N N . PRO A 1 97 ? 18.990 -8.273 -4.645 1.00 43.56 97 PRO A N 1
ATOM 751 C CA . PRO A 1 97 ? 19.793 -8.932 -5.665 1.00 43.56 97 PRO A CA 1
ATOM 752 C C . PRO A 1 97 ? 20.439 -10.235 -5.187 1.00 43.56 97 PRO A C 1
ATOM 754 O O . PRO A 1 97 ? 21.226 -10.254 -4.242 1.00 43.56 97 PRO A O 1
ATOM 757 N N . ARG A 1 98 ? 20.221 -11.316 -5.945 1.00 40.78 98 ARG A N 1
ATOM 758 C CA . ARG A 1 98 ? 21.201 -12.407 -6.017 1.00 40.78 98 ARG A CA 1
ATOM 759 C C . ARG A 1 98 ? 22.528 -11.766 -6.461 1.00 40.78 98 ARG A C 1
ATOM 761 O O . ARG A 1 98 ? 22.486 -10.960 -7.393 1.00 40.78 98 ARG A O 1
ATOM 768 N N . PRO A 1 99 ? 23.675 -12.043 -5.814 1.00 44.59 99 PRO A N 1
ATOM 769 C CA . PRO A 1 99 ? 24.910 -11.310 -6.070 1.00 44.59 99 PRO A CA 1
ATOM 770 C C . PRO A 1 99 ? 25.424 -11.637 -7.476 1.00 44.59 99 PRO A C 1
ATOM 772 O O . PRO A 1 99 ? 26.142 -12.607 -7.692 1.00 44.59 99 PRO A O 1
ATOM 775 N N . GLY A 1 100 ? 25.004 -10.829 -8.446 1.00 53.03 100 GLY A N 1
ATOM 776 C CA . GLY A 1 100 ? 25.638 -10.690 -9.746 1.00 53.03 100 GLY A CA 1
ATOM 777 C C . GLY A 1 100 ? 26.710 -9.598 -9.677 1.00 53.03 100 GLY A C 1
ATOM 778 O O . GLY A 1 100 ? 26.590 -8.668 -8.874 1.00 53.03 100 GLY A O 1
ATOM 779 N N . PRO A 1 101 ? 27.771 -9.687 -10.492 1.00 47.03 101 PRO A N 1
ATOM 780 C CA . PRO A 1 101 ? 28.915 -8.788 -10.408 1.00 47.03 101 PRO A CA 1
ATOM 781 C C . PRO A 1 101 ? 28.542 -7.403 -10.969 1.00 47.03 101 PRO A C 1
ATOM 783 O O . PRO A 1 101 ? 28.597 -7.163 -12.172 1.00 47.03 101 PRO A O 1
ATOM 786 N N . GLY A 1 102 ? 28.132 -6.488 -10.085 1.00 48.16 102 GLY A N 1
ATOM 787 C CA . GLY A 1 102 ? 27.732 -5.104 -10.377 1.00 48.16 102 GLY A CA 1
ATOM 788 C C . GLY A 1 102 ? 27.971 -4.178 -9.171 1.00 48.16 102 GLY A C 1
ATOM 789 O O . GLY A 1 102 ? 28.233 -4.663 -8.072 1.00 48.16 102 GLY A O 1
ATOM 790 N N . PRO A 1 103 ? 27.978 -2.844 -9.341 1.00 46.38 103 PRO A N 1
ATOM 791 C CA . PRO A 1 103 ? 28.871 -1.951 -8.605 1.00 46.38 103 PRO A CA 1
ATOM 792 C C . PRO A 1 103 ? 28.464 -1.714 -7.140 1.00 46.38 103 PRO A C 1
ATOM 794 O O . PRO A 1 103 ? 27.678 -0.822 -6.836 1.00 46.38 103 PRO A O 1
ATOM 797 N N . GLY A 1 104 ? 29.136 -2.432 -6.238 1.00 53.19 104 GLY A N 1
ATOM 798 C CA . GLY A 1 104 ? 29.521 -1.977 -4.899 1.00 53.19 104 GLY A CA 1
ATOM 799 C C . GLY A 1 104 ? 28.454 -2.078 -3.787 1.00 53.19 104 GLY A C 1
ATOM 800 O O . GLY A 1 104 ? 27.444 -1.374 -3.842 1.00 53.19 104 GLY A O 1
ATOM 801 N N . PRO A 1 105 ? 28.714 -2.826 -2.692 1.00 56.44 105 PRO A N 1
ATOM 802 C CA . PRO A 1 105 ? 27.764 -3.055 -1.589 1.00 56.44 105 PRO A CA 1
ATOM 803 C C . PRO A 1 105 ? 27.346 -1.783 -0.822 1.00 56.44 1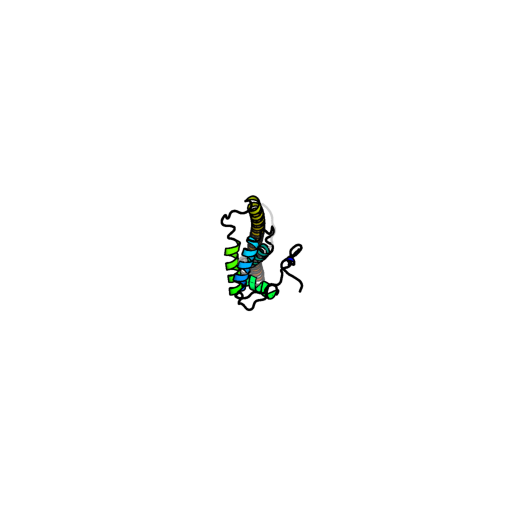05 PRO A C 1
ATOM 805 O O . PRO A 1 105 ? 26.336 -1.781 -0.125 1.00 56.44 105 PRO A O 1
ATOM 808 N N . ALA A 1 106 ? 28.066 -0.670 -0.984 1.00 57.19 106 ALA A N 1
ATOM 809 C CA .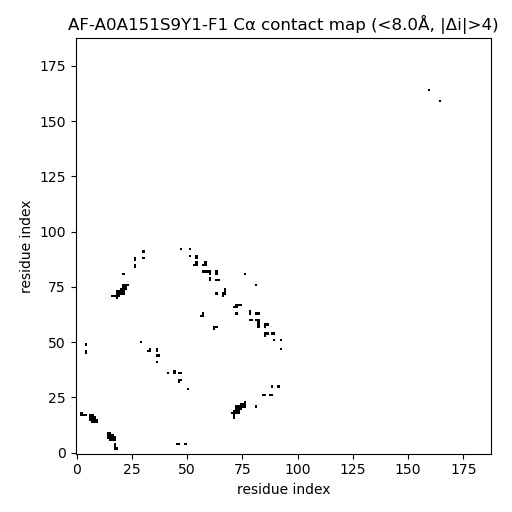 ALA A 1 106 ? 27.823 0.575 -0.254 1.00 57.19 106 ALA A CA 1
ATOM 810 C C . ALA A 1 106 ? 26.494 1.280 -0.609 1.00 57.19 106 ALA A C 1
ATOM 812 O O . ALA A 1 106 ? 25.882 1.913 0.251 1.00 57.19 106 ALA A O 1
ATOM 813 N N . ARG A 1 107 ? 26.019 1.187 -1.862 1.00 54.50 107 ARG A N 1
ATOM 814 C CA . ARG A 1 107 ? 24.751 1.830 -2.276 1.00 54.50 107 ARG A CA 1
ATOM 815 C C . ARG A 1 107 ? 23.520 1.034 -1.854 1.00 54.50 107 ARG A C 1
ATOM 817 O O . ARG A 1 107 ? 22.517 1.636 -1.476 1.00 54.50 107 ARG A O 1
ATOM 824 N N . VAL A 1 108 ? 23.625 -0.294 -1.875 1.00 57.41 108 VAL A N 1
ATOM 825 C CA . VAL A 1 108 ? 22.570 -1.211 -1.419 1.00 57.41 108 VAL A CA 1
ATOM 826 C C . VAL A 1 108 ? 22.362 -1.053 0.087 1.00 57.41 108 VAL A C 1
ATOM 828 O O . VAL A 1 108 ? 21.242 -0.801 0.520 1.00 57.41 108 VAL A O 1
ATOM 831 N N . GLN A 1 109 ? 23.449 -1.023 0.865 1.00 61.78 109 GLN A N 1
ATOM 832 C CA . GLN A 1 109 ? 23.391 -0.803 2.314 1.00 61.78 109 GLN A CA 1
ATOM 833 C C . GLN A 1 109 ? 22.733 0.531 2.689 1.00 61.78 109 GLN A C 1
ATOM 835 O O . GLN A 1 109 ? 21.946 0.592 3.630 1.00 61.78 109 GLN A O 1
ATOM 840 N N . LYS A 1 110 ? 23.011 1.608 1.942 1.00 68.94 110 LYS A N 1
ATOM 841 C CA . LYS A 1 110 ? 22.408 2.922 2.210 1.00 68.94 110 LYS A CA 1
ATOM 842 C C . LYS A 1 110 ? 20.897 2.923 1.956 1.00 68.94 110 LYS A C 1
ATOM 844 O O . LYS A 1 110 ? 20.150 3.502 2.737 1.00 68.94 110 LYS A O 1
ATOM 849 N N . LEU A 1 111 ? 20.439 2.257 0.894 1.00 67.06 111 LEU A N 1
ATOM 850 C CA . LEU A 1 111 ? 19.012 2.137 0.590 1.00 67.06 111 LEU A CA 1
ATOM 851 C C . LEU A 1 111 ? 18.292 1.244 1.613 1.00 67.06 111 LEU A C 1
ATOM 853 O O . LEU A 1 111 ? 17.218 1.603 2.088 1.00 67.06 111 LEU A O 1
ATOM 857 N N . GLU A 1 112 ? 18.905 0.126 2.006 1.00 66.62 112 GLU A N 1
ATOM 858 C CA . GLU A 1 112 ? 18.387 -0.758 3.057 1.00 66.62 112 GLU A CA 1
ATOM 859 C C . GLU A 1 112 ? 18.281 -0.046 4.410 1.00 66.62 112 GLU A C 1
ATOM 861 O O . GLU A 1 112 ? 17.289 -0.212 5.120 1.00 66.62 112 GLU A O 1
ATOM 866 N N . GLN A 1 113 ? 19.254 0.804 4.752 1.00 73.44 113 GLN A N 1
ATOM 867 C CA . GLN A 1 113 ? 19.206 1.631 5.957 1.00 73.44 113 GLN A CA 1
ATOM 868 C C . GLN A 1 113 ? 18.041 2.624 5.937 1.00 73.44 113 GLN A C 1
ATOM 870 O O . GLN A 1 113 ? 17.350 2.761 6.946 1.00 73.44 113 GLN A O 1
ATOM 875 N N . GLU A 1 114 ? 17.795 3.300 4.815 1.00 71.50 114 GLU A N 1
ATOM 876 C CA . GLU A 1 114 ? 16.665 4.229 4.691 1.00 71.50 114 GLU A CA 1
ATOM 877 C C . GLU A 1 114 ? 15.316 3.491 4.750 1.00 71.50 114 GLU A C 1
ATOM 879 O O . GLU A 1 114 ? 14.423 3.907 5.489 1.00 71.50 114 GLU A O 1
ATOM 884 N N . ILE A 1 115 ? 15.189 2.333 4.089 1.00 74.81 115 ILE A N 1
ATOM 885 C CA . ILE A 1 115 ? 13.990 1.478 4.180 1.00 74.81 115 ILE A CA 1
ATOM 886 C C . ILE A 1 115 ? 13.762 1.019 5.626 1.00 74.81 115 ILE A C 1
ATOM 888 O O . ILE A 1 115 ? 12.642 1.094 6.137 1.00 74.81 115 ILE A O 1
ATOM 892 N N . LYS A 1 116 ? 14.824 0.586 6.316 1.00 73.50 116 LYS A N 1
ATOM 893 C CA . LYS A 1 116 ? 14.756 0.171 7.722 1.00 73.50 116 LYS A CA 1
ATOM 894 C C . LYS A 1 116 ? 14.310 1.325 8.621 1.00 73.50 116 LYS A C 1
ATOM 896 O O . LYS A 1 116 ? 13.473 1.117 9.494 1.00 73.50 116 LYS A O 1
ATOM 901 N N . LYS A 1 117 ? 14.810 2.545 8.395 1.00 76.56 117 LYS A N 1
ATOM 902 C CA . LYS A 1 117 ? 14.387 3.741 9.145 1.00 76.56 117 LYS A CA 1
ATOM 903 C C . LYS A 1 117 ? 12.905 4.056 8.941 1.00 76.56 117 LYS A C 1
ATOM 905 O O . LYS A 1 117 ? 12.226 4.356 9.921 1.00 76.56 117 LYS A O 1
ATOM 910 N N . V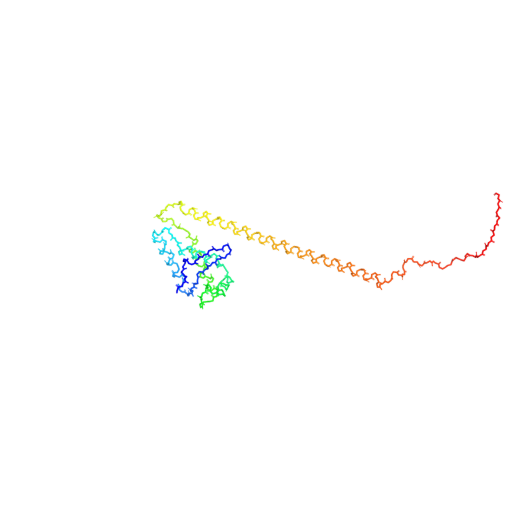AL A 1 118 ? 12.405 3.991 7.704 1.00 71.56 118 VAL A N 1
ATOM 911 C CA . VAL A 1 118 ? 10.987 4.254 7.397 1.00 71.56 118 VAL A CA 1
ATOM 912 C C . VAL A 1 118 ? 10.088 3.196 8.036 1.00 71.56 118 VAL A C 1
ATOM 914 O O . VAL A 1 118 ? 9.134 3.563 8.718 1.00 71.56 118 VAL A O 1
ATOM 917 N N . ARG A 1 119 ? 10.442 1.907 7.924 1.00 74.25 119 ARG A N 1
ATOM 918 C CA . ARG A 1 119 ? 9.703 0.809 8.572 1.00 74.25 119 ARG A CA 1
ATOM 919 C C . ARG A 1 119 ? 9.605 1.008 10.085 1.00 74.25 119 ARG A C 1
ATOM 921 O O . ARG A 1 119 ? 8.517 0.977 10.634 1.00 74.25 119 ARG A O 1
ATOM 928 N N . VAL A 1 120 ? 10.722 1.329 10.742 1.00 76.25 120 VAL A N 1
ATOM 929 C CA . VAL A 1 120 ? 10.757 1.576 12.196 1.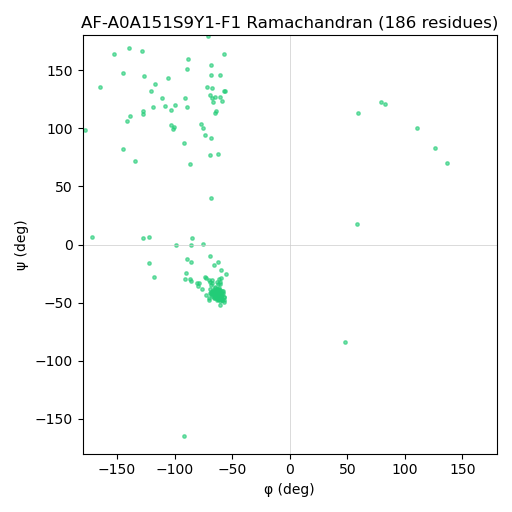00 76.25 120 VAL A CA 1
ATOM 930 C C . VAL A 1 120 ? 9.905 2.784 12.612 1.00 76.25 120 VAL A C 1
ATOM 932 O O . VAL A 1 120 ? 9.383 2.814 13.728 1.00 76.25 120 VAL A O 1
ATOM 935 N N . LYS A 1 121 ? 9.784 3.814 11.765 1.00 70.56 121 LYS A N 1
ATOM 936 C CA . LYS A 1 121 ? 8.894 4.954 12.039 1.00 70.56 121 LYS A CA 1
ATOM 937 C C . LYS A 1 121 ? 7.425 4.565 11.883 1.00 70.56 121 LYS A C 1
ATOM 939 O O . LYS A 1 121 ? 6.628 4.931 12.740 1.00 70.56 121 LYS A O 1
ATOM 944 N N . PHE A 1 122 ? 7.089 3.819 10.834 1.00 70.94 122 PHE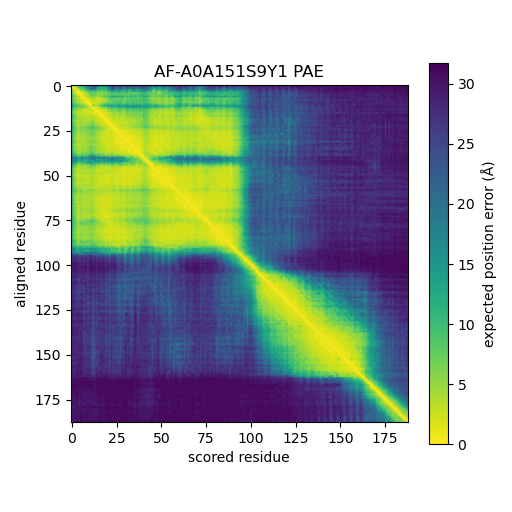 A N 1
ATOM 945 C CA . PHE A 1 122 ? 5.728 3.351 10.587 1.00 70.94 122 PHE A CA 1
ATOM 946 C C . PHE A 1 122 ? 5.249 2.379 11.674 1.00 70.94 122 PHE A C 1
ATOM 948 O O . PHE A 1 122 ? 4.183 2.600 12.238 1.00 70.94 122 PHE A O 1
ATOM 955 N N . ASP A 1 123 ? 6.078 1.403 12.066 1.00 69.25 123 ASP A N 1
ATOM 956 C CA . ASP A 1 123 ? 5.786 0.480 13.176 1.00 69.25 123 ASP A CA 1
ATOM 957 C C . ASP A 1 123 ? 5.545 1.238 14.487 1.00 69.25 123 ASP A C 1
ATOM 959 O O . ASP A 1 123 ? 4.632 0.918 15.245 1.00 69.25 123 ASP A O 1
ATOM 963 N N . ARG A 1 124 ? 6.329 2.295 14.753 1.00 70.12 124 ARG A N 1
ATOM 964 C CA . ARG A 1 124 ? 6.105 3.153 15.924 1.00 70.12 124 ARG A CA 1
ATOM 965 C C . ARG A 1 124 ? 4.754 3.850 15.877 1.00 70.12 124 ARG A C 1
ATOM 967 O O . ARG A 1 124 ? 4.100 3.914 16.907 1.00 70.12 124 ARG A O 1
ATOM 974 N N . ILE A 1 125 ? 4.349 4.363 14.718 1.00 70.19 125 ILE A N 1
ATOM 975 C CA . ILE A 1 125 ? 3.056 5.035 14.548 1.00 70.19 125 ILE A CA 1
ATOM 976 C C . ILE A 1 125 ? 1.910 4.033 14.695 1.00 70.19 125 ILE A C 1
ATOM 978 O O . ILE A 1 125 ? 0.958 4.330 15.408 1.00 70.19 125 ILE A O 1
ATOM 982 N N . GLN A 1 126 ? 2.010 2.844 14.093 1.00 67.25 126 GLN A N 1
ATOM 983 C CA . GLN A 1 126 ? 0.990 1.803 14.243 1.00 67.25 126 GLN A CA 1
ATOM 984 C C . GLN A 1 126 ? 0.855 1.332 15.691 1.00 67.25 126 GLN A C 1
ATOM 986 O O . GLN A 1 126 ? -0.263 1.253 16.196 1.00 67.25 126 GLN A O 1
ATOM 991 N N . ASN A 1 127 ? 1.969 1.106 16.390 1.00 67.19 127 ASN A N 1
ATOM 992 C CA . ASN A 1 127 ? 1.938 0.740 17.805 1.00 67.19 127 ASN A CA 1
ATOM 993 C C . ASN A 1 127 ? 1.381 1.875 18.678 1.00 67.19 127 ASN A C 1
ATOM 995 O O . ASN A 1 127 ? 0.641 1.604 19.620 1.00 67.19 127 ASN A O 1
ATOM 999 N N . LEU A 1 128 ? 1.689 3.142 18.361 1.00 76.12 128 LEU A N 1
ATOM 1000 C CA . LEU A 1 128 ? 1.113 4.293 19.063 1.00 76.12 128 LEU A CA 1
ATOM 1001 C C . LEU A 1 128 ? -0.405 4.364 18.843 1.00 76.12 128 LEU A C 1
ATOM 1003 O O . LEU A 1 128 ? -1.150 4.566 19.793 1.00 76.12 128 LEU A O 1
ATOM 1007 N N . LEU A 1 129 ? -0.869 4.168 17.606 1.00 68.06 129 LEU A N 1
ATOM 1008 C CA . LEU A 1 129 ? -2.288 4.210 17.255 1.00 68.06 129 LEU A CA 1
ATOM 1009 C C . LEU A 1 129 ? -3.065 3.052 17.900 1.00 68.06 129 LEU A C 1
ATOM 1011 O O . LEU A 1 129 ? -4.152 3.272 18.427 1.00 68.06 129 LEU A O 1
ATOM 1015 N N . GLY A 1 130 ? -2.482 1.849 17.918 1.00 71.50 130 GLY A N 1
ATOM 1016 C CA . GLY A 1 130 ? -3.034 0.682 18.608 1.00 71.50 130 GLY A CA 1
ATOM 1017 C C . GLY A 1 130 ? -3.147 0.906 20.115 1.00 71.50 130 GLY A C 1
ATOM 1018 O O . GLY A 1 130 ? -4.216 0.714 20.683 1.00 71.50 130 GLY A O 1
ATOM 1019 N N . MET A 1 131 ? -2.091 1.427 20.746 1.00 74.31 131 MET A N 1
ATOM 1020 C CA . MET A 1 131 ? -2.106 1.784 22.166 1.00 74.31 131 MET A CA 1
ATOM 1021 C C . MET A 1 131 ? -3.184 2.837 22.472 1.00 74.31 131 MET A C 1
ATOM 1023 O O . MET A 1 131 ? -3.947 2.683 23.421 1.00 74.31 131 MET A O 1
ATOM 1027 N N . MET A 1 132 ? -3.298 3.883 21.647 1.00 74.69 132 MET A N 1
ATOM 1028 C CA . MET A 1 132 ? -4.330 4.915 21.805 1.00 74.69 132 MET A CA 1
ATOM 1029 C C . MET A 1 132 ? -5.751 4.350 21.655 1.00 74.69 132 MET A C 1
ATOM 1031 O O . MET A 1 132 ? -6.639 4.751 22.406 1.00 74.69 132 MET A O 1
ATOM 1035 N N . LEU A 1 133 ? -5.972 3.409 20.732 1.00 76.69 133 LEU A N 1
ATOM 1036 C CA . LEU A 1 133 ? -7.256 2.720 20.556 1.00 76.69 133 LEU A CA 1
ATOM 1037 C C . LEU A 1 133 ? -7.601 1.811 21.743 1.00 76.69 133 LEU A C 1
ATOM 1039 O O . LEU A 1 133 ? -8.742 1.833 22.203 1.00 76.69 133 LEU A O 1
ATOM 1043 N N . GLU A 1 134 ? -6.635 1.061 22.278 1.00 77.69 134 GLU A N 1
ATOM 1044 C CA . GLU A 1 134 ? -6.840 0.234 23.475 1.00 77.69 134 GLU A CA 1
ATOM 1045 C C . GLU A 1 134 ? -7.154 1.087 24.710 1.00 77.69 134 GLU A C 1
ATOM 1047 O O . GLU A 1 134 ? -8.097 0.789 25.448 1.00 77.69 134 GLU A O 1
ATOM 1052 N N . PHE A 1 135 ? -6.426 2.193 24.911 1.00 79.56 135 PHE A N 1
ATOM 1053 C CA . PHE A 1 135 ? -6.733 3.142 25.981 1.00 79.56 135 PHE A CA 1
ATOM 1054 C C . PHE A 1 135 ? -8.114 3.768 25.794 1.00 79.56 135 PHE A C 1
ATOM 1056 O O . PHE A 1 135 ? -8.871 3.843 26.759 1.00 79.56 135 PHE A O 1
ATOM 1063 N N . ALA A 1 136 ? -8.478 4.176 24.575 1.00 83.62 136 ALA A N 1
ATOM 1064 C CA . ALA A 1 136 ? -9.801 4.727 24.295 1.00 83.62 136 ALA A CA 1
ATOM 1065 C C . ALA A 1 136 ? -10.915 3.715 24.605 1.00 83.62 136 ALA A C 1
ATOM 1067 O O . ALA A 1 136 ? -11.874 4.068 25.287 1.00 83.62 136 ALA A O 1
ATOM 1068 N N . PHE A 1 137 ? -10.772 2.453 24.186 1.00 81.50 137 PHE A N 1
ATOM 1069 C CA . PHE A 1 137 ? -11.723 1.388 24.519 1.00 81.50 137 PHE A CA 1
ATOM 1070 C C . PHE A 1 137 ? -11.841 1.188 26.035 1.00 81.50 137 PHE A C 1
ATOM 1072 O O . PHE A 1 137 ? -12.949 1.132 26.568 1.00 81.50 137 PHE A O 1
ATOM 1079 N N . SER A 1 138 ? -10.709 1.172 26.743 1.00 89.88 138 SER A N 1
ATOM 1080 C CA . SER A 1 138 ? -10.674 1.094 28.206 1.00 89.88 138 SER A CA 1
ATOM 1081 C C . SER A 1 138 ? -11.419 2.263 28.871 1.00 89.88 138 SER A C 1
ATOM 1083 O O . SER A 1 138 ? -12.291 2.047 29.714 1.00 89.88 138 SER A O 1
ATOM 1085 N N . PHE A 1 139 ? -11.166 3.505 28.441 1.00 87.69 139 PHE A N 1
ATOM 1086 C CA . PHE A 1 139 ? -11.866 4.693 28.948 1.00 87.69 139 PHE A CA 1
ATOM 1087 C C . PHE A 1 139 ? -13.370 4.668 28.659 1.00 87.69 139 PHE A C 1
ATOM 1089 O O . PHE A 1 139 ? -14.164 5.041 29.523 1.00 87.69 139 PHE A O 1
ATOM 1096 N N . ILE A 1 140 ? -13.771 4.204 27.474 1.00 89.00 140 ILE A N 1
ATOM 1097 C CA . ILE A 1 140 ? -15.181 4.049 27.101 1.00 89.00 140 ILE A CA 1
ATOM 1098 C C . ILE A 1 140 ? -15.869 3.056 28.047 1.00 89.00 140 ILE A C 1
ATOM 1100 O O . ILE A 1 140 ? -16.932 3.361 28.589 1.00 89.00 140 ILE A O 1
ATOM 1104 N N . VAL A 1 141 ? -15.254 1.898 28.305 1.00 91.88 141 VAL A N 1
ATOM 1105 C CA . VAL A 1 141 ? -15.796 0.890 29.230 1.00 91.88 141 VAL A CA 1
ATOM 1106 C C . VAL A 1 141 ? -15.926 1.451 30.651 1.00 91.88 141 VAL A C 1
ATOM 1108 O O . VAL A 1 141 ? -16.974 1.286 31.277 1.00 91.88 141 VAL A O 1
ATOM 1111 N N . LEU A 1 142 ? -14.913 2.168 31.150 1.00 89.88 142 LEU A N 1
ATOM 1112 C CA . LEU A 1 142 ? -14.967 2.808 32.471 1.00 89.88 142 LEU A CA 1
ATOM 1113 C C . LEU A 1 142 ? -16.095 3.844 32.577 1.00 89.88 142 LEU A C 1
ATOM 1115 O O . LEU A 1 142 ? -16.777 3.901 33.601 1.00 89.88 142 LEU A O 1
ATOM 1119 N N . PHE A 1 143 ? -16.327 4.625 31.521 1.00 93.38 143 PHE A N 1
ATOM 1120 C CA . PHE A 1 143 ? -17.423 5.592 31.472 1.00 93.38 143 PHE A CA 1
ATOM 1121 C C . PHE A 1 143 ? -18.793 4.908 31.565 1.00 93.38 143 PHE A C 1
ATOM 1123 O O . PHE A 1 143 ? -19.632 5.318 32.367 1.00 93.38 143 PHE A O 1
ATOM 1130 N N . PHE A 1 144 ? -19.007 3.816 30.823 1.00 94.00 144 PHE A N 1
ATOM 1131 C CA . PHE A 1 144 ? -20.246 3.035 30.919 1.00 94.00 144 PHE A CA 1
ATOM 1132 C C . PHE A 1 144 ? -20.467 2.448 32.319 1.00 94.00 144 PHE A C 1
ATOM 1134 O O . PHE A 1 144 ? -21.588 2.485 32.827 1.00 94.00 144 PHE A O 1
ATOM 1141 N N . ILE A 1 145 ? -19.413 1.953 32.975 1.00 94.25 145 ILE A N 1
ATOM 1142 C CA . ILE A 1 145 ? -19.499 1.440 34.352 1.00 94.25 145 ILE A CA 1
ATOM 1143 C C . ILE A 1 145 ? -19.898 2.554 35.332 1.00 94.25 145 ILE A C 1
ATOM 1145 O O . ILE A 1 145 ? -20.742 2.329 36.202 1.00 94.25 145 ILE A O 1
ATOM 1149 N N . ALA A 1 146 ? -19.337 3.759 35.187 1.00 95.12 146 ALA A N 1
ATOM 1150 C CA . ALA A 1 146 ? -19.699 4.907 36.018 1.00 95.12 146 ALA A CA 1
ATOM 1151 C C . ALA A 1 146 ? -21.176 5.300 35.839 1.00 95.12 146 ALA A C 1
ATOM 1153 O O . ALA A 1 146 ? -21.889 5.448 36.831 1.00 95.12 146 ALA A O 1
ATOM 1154 N N . LEU A 1 147 ? -21.664 5.358 34.593 1.00 95.38 147 LEU A N 1
ATOM 1155 C CA . LEU A 1 147 ? -23.077 5.630 34.303 1.00 95.38 147 LEU A CA 1
ATOM 1156 C C . LEU A 1 147 ? -24.014 4.594 34.939 1.00 95.38 147 LEU A C 1
ATOM 1158 O O . LEU A 1 147 ? -25.042 4.961 35.506 1.00 95.38 147 LEU A O 1
ATOM 1162 N N . LEU A 1 148 ? -23.660 3.306 34.879 1.00 94.81 148 LEU A N 1
ATOM 1163 C CA . LEU A 1 148 ? -24.439 2.242 35.520 1.00 94.81 148 LEU A CA 1
ATOM 1164 C C . LEU A 1 148 ? -24.463 2.395 37.046 1.00 94.81 148 LEU A C 1
ATOM 1166 O O . LEU A 1 148 ? -25.519 2.244 37.660 1.00 94.81 148 LEU A O 1
ATOM 1170 N N . ARG A 1 149 ? -23.324 2.724 37.667 1.00 94.44 149 ARG A N 1
ATOM 1171 C CA . ARG A 1 149 ? -23.240 2.981 39.113 1.00 94.44 149 ARG A CA 1
ATOM 1172 C C . ARG A 1 149 ? -24.143 4.142 39.527 1.00 94.44 149 ARG A C 1
ATOM 1174 O O . ARG A 1 149 ? -24.881 4.020 40.505 1.00 94.44 149 ARG A O 1
ATOM 1181 N N . ASP A 1 150 ? -24.090 5.246 38.792 1.00 93.94 150 ASP A N 1
ATOM 1182 C CA . ASP A 1 150 ? -24.882 6.434 39.105 1.00 93.94 150 ASP A CA 1
ATOM 1183 C C . ASP A 1 150 ? -26.381 6.180 38.880 1.00 93.94 150 ASP A C 1
ATOM 1185 O O . ASP A 1 150 ? -27.200 6.616 39.689 1.00 93.94 150 ASP A O 1
ATOM 1189 N N . LEU A 1 151 ? -26.750 5.379 37.872 1.00 94.88 151 LEU A N 1
ATOM 1190 C CA . LEU A 1 151 ? -28.127 4.923 37.654 1.00 94.88 151 LEU A CA 1
ATOM 1191 C C . LEU A 1 151 ? -28.667 4.109 38.841 1.00 94.88 151 LEU A C 1
ATOM 1193 O O . LEU A 1 151 ? -29.798 4.333 39.270 1.00 94.88 151 LEU A O 1
ATOM 1197 N N . VAL A 1 152 ? -27.868 3.189 39.396 1.00 94.75 152 VAL A N 1
ATOM 1198 C CA . VAL A 1 152 ? -28.257 2.393 40.575 1.00 94.75 152 VAL A CA 1
ATOM 1199 C C . VAL A 1 152 ? -28.456 3.291 41.793 1.00 94.75 152 VAL A C 1
ATOM 1201 O O . VAL A 1 152 ? -29.465 3.169 42.485 1.00 94.75 152 VAL A O 1
ATOM 1204 N N . MET A 1 153 ? -27.537 4.227 42.036 1.00 90.19 153 MET A N 1
ATOM 1205 C CA . MET A 1 153 ? -27.676 5.195 43.128 1.00 90.19 153 MET A CA 1
ATOM 1206 C C . MET A 1 153 ? -28.939 6.049 42.966 1.00 90.19 153 MET A C 1
ATOM 1208 O O . MET A 1 153 ? -29.668 6.263 43.934 1.00 90.19 153 MET A O 1
ATOM 1212 N N . LEU A 1 154 ? -29.240 6.491 41.744 1.00 92.00 154 LEU A N 1
ATOM 1213 C CA . LEU A 1 154 ? -30.432 7.281 41.444 1.00 92.00 154 LEU A CA 1
ATOM 1214 C C . LEU A 1 154 ? -31.719 6.464 41.636 1.00 92.00 154 LEU A C 1
ATOM 1216 O O . LEU A 1 154 ? -32.682 6.967 42.211 1.00 92.00 154 LEU A O 1
ATOM 1220 N N . ALA A 1 155 ? -31.715 5.185 41.252 1.00 91.44 155 ALA A N 1
ATOM 1221 C CA . ALA A 1 155 ? -32.821 4.266 41.508 1.00 91.44 155 ALA A CA 1
ATOM 1222 C C . ALA A 1 155 ? -33.070 4.056 43.013 1.00 91.44 155 ALA A C 1
ATOM 1224 O O . ALA A 1 155 ? -34.222 4.080 43.442 1.00 91.44 155 ALA A O 1
ATOM 1225 N N . VAL A 1 156 ? -32.015 3.913 43.826 1.00 91.00 156 VAL A N 1
ATOM 1226 C CA . VAL A 1 156 ? -32.130 3.797 45.293 1.00 91.00 156 VAL A CA 1
ATOM 1227 C C . VAL A 1 156 ? -32.727 5.065 45.902 1.00 91.00 156 VAL A C 1
ATOM 1229 O O . VAL A 1 156 ? -33.608 4.974 46.749 1.00 91.00 156 VAL A O 1
ATOM 1232 N N . LEU A 1 157 ? -32.301 6.250 45.457 1.00 84.50 157 LEU A N 1
ATOM 1233 C CA . LEU A 1 157 ? -32.856 7.515 45.944 1.00 84.50 157 LEU A CA 1
ATOM 1234 C C . LEU A 1 157 ? -34.344 7.656 45.601 1.00 84.50 157 LEU A C 1
ATOM 1236 O O . LEU A 1 157 ? -35.140 8.001 46.471 1.00 84.50 157 LEU A O 1
ATOM 1240 N N . VAL A 1 158 ? -34.735 7.339 44.363 1.00 90.75 158 VAL A N 1
ATOM 1241 C CA . VAL A 1 158 ? -36.147 7.347 43.942 1.00 90.75 158 VAL A CA 1
ATOM 1242 C C . VAL A 1 158 ? -36.959 6.325 44.738 1.00 90.75 158 VAL A C 1
ATOM 1244 O O . VAL A 1 158 ? -38.066 6.632 45.173 1.00 90.75 158 VAL A O 1
ATOM 1247 N N . TYR A 1 159 ? -36.401 5.140 44.995 1.00 87.50 159 TYR A N 1
ATOM 1248 C CA . TYR A 1 159 ? -37.021 4.121 45.838 1.00 87.50 159 TYR A CA 1
ATOM 1249 C C . TYR A 1 159 ? -37.238 4.636 47.271 1.00 87.50 159 TYR A C 1
ATOM 1251 O O . TYR A 1 159 ? -38.363 4.626 47.759 1.00 87.50 159 TYR A O 1
ATOM 1259 N N . CYS A 1 160 ? -36.211 5.180 47.927 1.00 82.88 160 CYS A N 1
ATOM 1260 C CA . CYS A 1 160 ? -36.323 5.715 49.289 1.00 82.88 160 CYS A CA 1
ATOM 1261 C C . CYS A 1 160 ? -37.342 6.859 49.422 1.00 82.88 160 CYS A C 1
ATOM 1263 O O . CYS A 1 160 ? -37.919 7.034 50.490 1.00 82.88 160 CYS A O 1
ATOM 1265 N N . MET A 1 161 ? -37.566 7.638 48.361 1.00 81.56 161 MET A N 1
ATOM 1266 C CA . MET A 1 161 ? -38.571 8.707 48.364 1.00 81.56 161 MET A CA 1
ATOM 1267 C C . MET A 1 161 ? -39.999 8.188 48.160 1.00 81.56 161 MET A C 1
ATOM 1269 O O . MET A 1 161 ? -40.941 8.773 48.687 1.00 81.56 161 MET A O 1
ATOM 1273 N N . ASN A 1 162 ? -40.171 7.116 47.380 1.00 80.31 162 ASN A N 1
ATOM 1274 C CA . ASN A 1 162 ? -41.490 6.604 46.998 1.00 80.31 162 ASN A CA 1
ATOM 1275 C C . ASN A 1 162 ? -42.038 5.558 47.984 1.00 80.31 162 ASN A C 1
ATOM 1277 O O . ASN A 1 162 ? -43.251 5.383 48.087 1.00 80.31 162 ASN A O 1
ATOM 1281 N N . TYR A 1 163 ? -41.158 4.877 48.723 1.00 67.25 163 TYR A N 1
ATOM 1282 C CA . TYR A 1 163 ? -41.525 4.018 49.846 1.00 67.25 163 TYR A CA 1
ATOM 1283 C C . TYR A 1 163 ? -41.263 4.787 51.144 1.00 67.25 163 TYR A C 1
ATOM 1285 O O . TYR A 1 163 ? -40.111 4.860 51.573 1.00 67.25 163 TYR A O 1
ATOM 1293 N N . PRO A 1 164 ? -42.284 5.390 51.780 1.00 56.69 164 PRO A N 1
ATOM 1294 C CA . PRO A 1 164 ? -42.081 6.089 53.038 1.00 56.69 164 PRO A CA 1
ATOM 1295 C C . PRO A 1 164 ? -41.518 5.107 54.069 1.00 56.69 164 PRO A C 1
ATOM 1297 O O . PRO A 1 164 ? -42.109 4.065 54.352 1.00 56.69 164 PRO A O 1
ATOM 1300 N N . THR A 1 165 ? -40.360 5.438 54.640 1.00 57.38 165 THR A N 1
ATOM 1301 C CA . THR A 1 165 ? -39.844 4.828 55.869 1.00 57.38 165 THR A CA 1
ATOM 1302 C C . THR A 1 165 ? -40.802 5.125 57.018 1.00 57.38 165 THR A C 1
ATOM 1304 O O . THR A 1 165 ? -40.565 5.999 57.844 1.00 57.38 165 THR A O 1
ATOM 1307 N N . THR A 1 166 ? -41.903 4.391 57.074 1.00 48.62 166 THR A N 1
ATOM 1308 C CA . THR A 1 166 ? -42.843 4.376 58.189 1.00 48.62 166 THR A CA 1
ATOM 1309 C C . THR A 1 166 ? -43.377 2.960 58.320 1.00 48.62 166 THR A C 1
ATOM 1311 O O . THR A 1 166 ? -44.438 2.673 57.788 1.00 48.62 166 THR A O 1
ATOM 1314 N N . GLU A 1 167 ? -42.619 2.083 58.995 1.00 46.91 167 GLU A N 1
ATOM 1315 C CA . GLU A 1 167 ? -43.218 1.058 59.878 1.00 46.91 167 GLU A CA 1
ATOM 1316 C C . GLU A 1 167 ? -42.254 0.235 60.759 1.00 46.91 167 GLU A C 1
ATOM 1318 O O . GLU A 1 167 ? -42.715 -0.666 61.452 1.00 46.91 167 GLU A O 1
ATOM 1323 N N . LEU A 1 168 ? -40.941 0.515 60.821 1.00 47.19 168 LEU A N 1
ATOM 1324 C CA . LEU A 1 168 ? -40.015 -0.379 61.552 1.00 47.19 168 LEU A CA 1
ATOM 1325 C C . LEU A 1 168 ? -39.185 0.223 62.695 1.00 47.19 168 LEU A C 1
ATOM 1327 O O . LEU A 1 168 ? -38.372 -0.502 63.257 1.00 47.19 168 LEU A O 1
ATOM 1331 N N . ILE A 1 169 ? -39.394 1.484 63.110 1.00 45.75 169 ILE A N 1
ATOM 1332 C CA . ILE A 1 169 ? -38.624 2.050 64.247 1.00 45.75 169 ILE A CA 1
ATOM 1333 C C . ILE A 1 169 ? -39.472 2.565 65.430 1.00 45.75 169 ILE A C 1
ATOM 1335 O O . ILE A 1 169 ? -38.951 2.630 66.536 1.00 45.75 169 ILE A O 1
ATOM 1339 N N . CYS A 1 170 ? -40.785 2.797 65.303 1.00 42.00 170 CYS A N 1
ATOM 1340 C CA . CYS A 1 170 ? -41.599 3.245 66.449 1.00 42.00 170 CYS A CA 1
ATOM 1341 C C . CYS A 1 170 ? -42.927 2.487 66.578 1.00 42.00 170 CYS A C 1
ATOM 1343 O O . CYS A 1 170 ? -43.993 3.060 66.381 1.00 42.00 170 CYS A O 1
ATOM 1345 N N . LYS A 1 171 ? -42.885 1.212 66.980 1.00 39.62 171 LYS A N 1
ATOM 1346 C CA . LYS A 1 171 ? -43.983 0.649 67.782 1.00 39.62 171 LYS A CA 1
ATOM 1347 C C . LYS A 1 171 ? -43.612 0.849 69.248 1.00 39.62 171 LYS A C 1
ATOM 1349 O O . LYS A 1 171 ? -42.960 0.008 69.858 1.00 39.62 171 LYS A O 1
ATOM 1354 N N . GLN A 1 172 ? -43.970 2.011 69.787 1.00 36.94 172 GLN A N 1
ATOM 1355 C CA . GLN A 1 172 ? -44.007 2.197 71.233 1.00 36.94 172 GLN A CA 1
ATOM 1356 C C . GLN A 1 172 ? -45.145 1.306 71.763 1.00 36.94 172 GLN A C 1
ATOM 1358 O O . GLN A 1 172 ? -46.248 1.378 71.218 1.00 36.94 172 GLN A O 1
ATOM 1363 N N . PRO A 1 173 ? -44.900 0.419 72.742 1.00 39.41 173 PRO A N 1
ATOM 1364 C CA . PRO A 1 173 ? -45.948 -0.444 73.266 1.00 39.41 173 PRO A CA 1
ATOM 1365 C C . PRO A 1 173 ? -47.019 0.411 73.949 1.00 39.41 173 PRO A C 1
ATOM 1367 O O . PRO A 1 173 ? -46.717 1.238 74.811 1.00 39.41 173 PRO A O 1
ATOM 1370 N N . GLU A 1 174 ? -48.273 0.216 73.543 1.00 46.06 174 GLU A N 1
ATOM 1371 C CA . GLU A 1 174 ? -49.431 0.784 74.222 1.00 46.06 174 GLU A CA 1
ATOM 1372 C C . GLU A 1 174 ? -49.523 0.196 75.633 1.00 46.06 174 GLU A C 1
ATOM 1374 O O . GLU A 1 174 ? -49.749 -1.001 75.803 1.00 46.06 174 GLU A O 1
ATOM 1379 N N . GLY A 1 175 ? -49.355 1.046 76.648 1.00 49.62 175 GLY A N 1
ATOM 1380 C CA . GLY A 1 175 ? -49.780 0.727 78.007 1.00 49.62 175 GLY A CA 1
ATOM 1381 C C . GLY A 1 175 ? -48.802 1.099 79.112 1.00 49.62 175 GLY A C 1
ATOM 1382 O O . GLY A 1 175 ? -48.302 0.205 79.774 1.00 49.62 175 GLY A O 1
ATOM 1383 N N . TRP A 1 176 ? -48.620 2.394 79.390 1.00 38.94 176 TRP A N 1
ATOM 1384 C CA . TRP A 1 176 ? -48.376 2.860 80.762 1.00 38.94 176 TRP A CA 1
ATOM 1385 C C . TRP A 1 176 ? -49.114 4.180 80.995 1.00 38.94 176 TRP A C 1
ATOM 1387 O O . TRP A 1 176 ? -48.758 5.231 80.470 1.00 38.94 176 TRP A O 1
ATOM 1397 N N . ASN A 1 177 ? -50.191 4.079 81.768 1.00 46.44 177 ASN A N 1
ATOM 1398 C CA . ASN A 1 177 ? -50.997 5.182 82.267 1.00 46.44 177 ASN A CA 1
ATOM 1399 C C . ASN A 1 177 ? -50.243 5.844 83.432 1.00 46.44 177 ASN A C 1
ATOM 1401 O O . ASN A 1 177 ? -50.204 5.281 84.524 1.00 46.44 177 ASN A O 1
ATOM 1405 N N . TYR A 1 178 ? -49.631 7.006 83.206 1.00 41.31 178 TYR A N 1
ATOM 1406 C CA . TYR A 1 178 ? -49.157 7.861 84.296 1.00 41.31 178 TYR A CA 1
ATOM 1407 C C . TYR A 1 178 ? -50.129 9.023 84.459 1.00 41.31 178 TYR A C 1
ATOM 1409 O O . TYR A 1 178 ? -50.180 9.951 83.652 1.00 41.31 178 TYR A O 1
ATOM 1417 N N . GLY A 1 179 ? -50.953 8.896 85.497 1.00 40.28 179 GLY A N 1
ATOM 1418 C CA . GLY A 1 179 ? -51.972 9.857 85.874 1.00 40.28 179 GLY A CA 1
ATOM 1419 C C . GLY A 1 179 ? -51.394 11.227 86.219 1.00 40.28 179 GLY A C 1
ATOM 1420 O O . GLY A 1 179 ? -50.313 11.362 86.788 1.00 40.28 179 GLY A O 1
ATOM 1421 N N . SER A 1 180 ? -52.181 12.242 85.876 1.00 44.72 180 SER A N 1
ATOM 1422 C CA . SER A 1 180 ? -52.043 13.617 86.339 1.00 44.72 180 SER A CA 1
ATOM 1423 C C . SER A 1 180 ? -52.083 13.681 87.871 1.00 44.72 180 SER A C 1
ATOM 1425 O O . SER A 1 180 ? -52.981 13.110 88.489 1.00 44.72 180 SER A O 1
ATOM 1427 N N . GLY A 1 181 ? -51.142 14.401 88.485 1.00 38.19 181 GLY A N 1
ATOM 1428 C CA . GLY A 1 181 ? -51.175 14.673 89.919 1.00 38.19 181 GLY A CA 1
ATOM 1429 C C . GLY A 1 181 ? -50.021 15.553 90.387 1.00 38.19 181 GLY A C 1
ATOM 1430 O O . GLY A 1 181 ? -48.919 15.072 90.617 1.00 38.19 181 GLY A O 1
ATOM 1431 N N . ASN A 1 182 ? -50.297 16.847 90.543 1.00 41.16 182 ASN A N 1
ATOM 1432 C CA . ASN A 1 182 ? -49.438 17.808 91.233 1.00 41.16 182 ASN A CA 1
ATOM 1433 C C . ASN A 1 182 ? -49.364 17.492 92.735 1.00 41.16 182 ASN A C 1
ATOM 1435 O O . ASN A 1 182 ? -50.421 17.381 93.352 1.00 41.16 182 ASN A O 1
ATOM 1439 N N . TYR A 1 183 ? -48.173 17.516 93.343 1.00 42.88 183 TYR A N 1
ATOM 1440 C CA . TYR A 1 183 ? -47.973 18.088 94.684 1.00 42.88 183 TYR A CA 1
ATOM 1441 C C . TYR A 1 183 ? -46.489 18.335 95.004 1.00 42.88 183 TYR A C 1
ATOM 1443 O O . TYR A 1 183 ? -45.612 17.515 94.744 1.00 42.88 183 TYR A O 1
ATOM 1451 N N . SER A 1 184 ? -46.249 19.514 95.575 1.00 45.06 184 SER A N 1
ATOM 1452 C CA . SER A 1 184 ? -45.042 19.948 96.284 1.00 45.06 184 SER A CA 1
ATOM 1453 C C . SER A 1 184 ? -44.895 19.238 97.648 1.00 45.06 184 SER A C 1
ATOM 1455 O O . SER A 1 184 ? -45.817 18.538 98.056 1.00 45.06 184 SE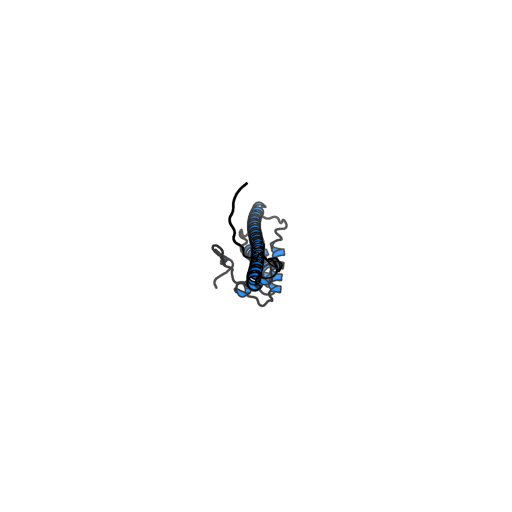R A O 1
ATOM 1457 N N . ILE A 1 185 ? -43.808 19.564 98.382 1.00 38.09 185 ILE A N 1
ATOM 1458 C CA . ILE A 1 185 ? -43.439 19.266 99.802 1.00 38.09 185 ILE A CA 1
ATOM 1459 C C . ILE A 1 185 ? -42.262 18.262 99.859 1.00 38.09 185 ILE A C 1
ATOM 1461 O O . ILE A 1 185 ? -42.407 17.118 99.459 1.00 38.09 185 ILE A O 1
ATOM 1465 N N . SER A 1 186 ? -41.010 18.692 100.076 1.00 34.59 186 SER A N 1
ATOM 1466 C CA . SER A 1 186 ? -40.335 19.192 101.300 1.00 34.59 186 SER A CA 1
ATOM 1467 C C . SER A 1 186 ? -39.879 18.092 102.278 1.00 34.59 186 SER A C 1
ATOM 1469 O O . SER A 1 186 ? -40.706 17.367 102.812 1.00 34.59 186 SER A O 1
ATOM 1471 N N . SER A 1 187 ? -38.563 18.103 102.549 1.00 36.25 187 SER A N 1
ATOM 1472 C CA . SER A 1 187 ? -37.867 17.766 103.808 1.00 36.25 187 SER A CA 1
ATOM 1473 C C . SER A 1 187 ? -38.021 16.365 104.424 1.00 36.25 187 SER A C 1
ATOM 1475 O O . SER A 1 187 ? -39.030 16.078 105.058 1.00 36.25 187 SER A O 1
ATOM 1477 N N . MET A 1 188 ? -36.931 15.588 104.451 1.00 36.22 188 MET A N 1
ATOM 1478 C CA . MET A 1 188 ? -36.002 15.438 105.596 1.00 36.22 188 MET A CA 1
ATOM 1479 C C . MET A 1 188 ? -34.827 14.537 105.207 1.00 36.22 188 MET A C 1
ATOM 1481 O O . MET A 1 188 ? -35.067 13.547 104.484 1.00 36.22 188 MET A O 1
#

Sequence (188 aa):
VEGGISSIKFDEFIIYLPRIGLDVTSEMVIRNLVAYESLTKSNCLIFARSVKLMCALINTVEDVKLLVDREIIETKLSNEVVAQLFNGLRESVDTGPRPGPGPGPARVQKLEQEIKKVRVKFDRIQNLLGMMLEFAFSFIVLFFIALLRDLVMLAVLVYCMNYPTTELICKQPEGWNYGSGNYSISSM

Solvent-accessible surface area (backbone atoms only — not comparable to full-atom values): 11540 Å² total; per-residue (Å²): 141,87,58,54,85,83,47,56,44,79,54,103,90,48,75,45,71,47,66,41,80,49,56,95,60,43,60,61,54,52,54,50,51,41,49,50,48,71,70,40,90,59,96,65,62,63,64,51,49,52,53,51,50,51,41,67,65,39,83,42,49,65,41,40,48,55,36,37,77,68,60,34,41,46,63,90,65,57,47,62,58,53,38,49,45,36,50,58,48,41,60,64,66,69,58,63,79,77,93,63,101,67,93,57,73,69,63,58,53,54,52,52,51,52,52,50,51,52,51,57,52,50,54,49,50,52,52,51,52,50,51,51,50,52,50,49,53,51,52,52,52,52,51,54,52,51,53,52,52,52,50,52,54,50,51,52,53,54,46,58,69,74,49,72,95,75,87,87,86,79,84,74,80,89,81,80,90,79,76,90,78,92,80,87,86,85,88,134

Radius of gyration: 38.91 Å; Cα contacts (8 Å, |Δi|>4): 89; chains: 1; bounding box: 82×32×127 Å

Nearest PDB structures (foldseek):
  3pu3-assembly2_B  TM=4.336E-01  e=4.206E+00  Homo sapiens
  8xxn-assembly1_CD  TM=2.529E-01  e=8.950E+00  Homo sapiens

Mean predicted aligned error: 18.9 Å

InterPro domains:
  IPR004158 Protein of unknown function DUF247, plant [PF03140] (6-95)

pLDDT: mean 73.86, std 17.59, range [34.59, 95.38]